Protein AF-A0A959HAS6-F1 (afdb_monomer)

Solvent-accessible surface area (backbone atoms only — not comparable to full-atom values): 13244 Å² total; per-residue (Å²): 106,28,40,50,25,44,18,65,56,15,45,10,48,64,20,71,47,59,83,83,34,44,48,49,49,52,42,42,74,74,69,52,88,75,63,91,78,36,58,40,62,32,38,28,57,88,64,95,70,46,79,44,52,76,58,62,31,31,49,39,44,44,33,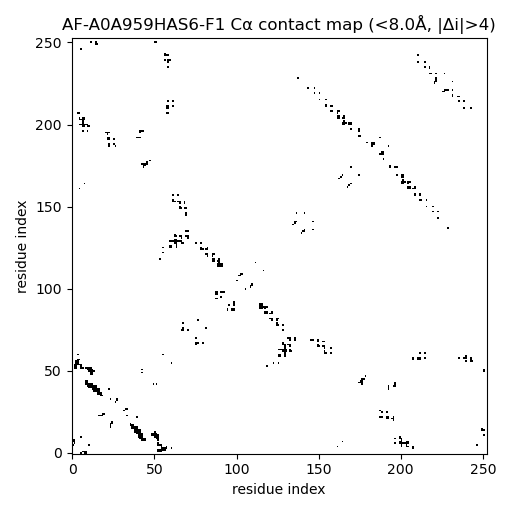22,50,20,11,66,65,57,45,76,69,68,67,38,50,55,41,50,52,48,37,52,50,31,53,53,42,30,46,28,79,84,35,38,76,65,34,46,56,40,45,78,71,38,84,71,48,72,69,58,91,49,47,58,64,47,42,61,58,36,62,48,39,38,47,50,38,14,51,52,29,51,45,40,68,75,77,39,93,62,52,69,66,56,54,49,50,20,46,52,52,25,49,49,52,52,43,51,55,23,50,42,37,50,73,46,34,70,78,75,51,86,63,60,35,92,59,44,64,60,42,40,75,74,70,47,60,57,69,30,45,36,49,41,29,43,49,39,21,26,52,31,16,49,51,30,38,51,41,36,50,52,51,53,49,46,52,49,34,40,76,66,69,74,43,56,69,69,56,44,53,52,51,51,50,51,49,44,50,53,48,45,49,68,56,48,59,63,63,56,134

Secondary structure (DSSP, 8-state):
-TTTSGGGG-S-SSEE--TTSHHHHHHHHTT----TT-EE----SS-S--S------HHHHHHHHHHHHH--SHHHHHHHHHHHHHHHHHTGGGGHHHHHHHHHHSTTGGG-SSGGGGHHHHHHHHHHHHHHHHHHHHHS---HHHHHHHHHHHHHHHHHHHHIIIIIHHHH-----TTHHHHHHTT--HHHHHHHHHHHHHHHHHHHHHHHHHHHHHHHHHHTTSS-HHHHHHHHHHHHHHHHHHHHTTT--

Structure (mmCIF, N/CA/C/O backbone):
data_AF-A0A959HAS6-F1
#
_entry.id   AF-A0A959HAS6-F1
#
loop_
_atom_site.group_PDB
_atom_site.id
_atom_site.type_symbol
_atom_site.label_atom_id
_atom_site.label_alt_id
_atom_site.label_comp_id
_atom_site.label_asym_id
_atom_site.label_entity_id
_atom_site.label_seq_id
_atom_site.pdbx_PDB_ins_code
_atom_site.Cartn_x
_atom_site.Cartn_y
_atom_site.Cartn_z
_atom_site.occupancy
_atom_site.B_iso_or_equiv
_atom_site.auth_seq_id
_atom_site.auth_comp_id
_atom_site.auth_asym_id
_atom_site.auth_atom_id
_atom_site.pdbx_PDB_model_num
ATOM 1 N N . PHE A 1 1 ? 5.442 3.601 0.433 1.00 73.88 1 PHE A N 1
ATOM 2 C CA . PHE A 1 1 ? 4.178 3.603 -0.338 1.00 73.88 1 PHE A CA 1
ATOM 3 C C . PHE A 1 1 ? 3.908 2.288 -1.055 1.00 73.88 1 PHE A C 1
ATOM 5 O O . PHE A 1 1 ? 2.759 1.868 -1.041 1.00 73.88 1 PHE A O 1
ATOM 12 N N . SER A 1 2 ? 4.925 1.588 -1.576 1.00 83.06 2 SER A N 1
ATOM 13 C CA . SER A 1 2 ? 4.753 0.271 -2.220 1.00 83.06 2 SER A CA 1
ATOM 14 C C . SER A 1 2 ? 4.077 -0.790 -1.340 1.00 83.06 2 SER A C 1
ATOM 16 O O . SER A 1 2 ? 3.419 -1.691 -1.841 1.00 83.06 2 SER A O 1
ATOM 18 N N . SER A 1 3 ? 4.161 -0.639 -0.016 1.00 84.69 3 SER A N 1
ATOM 19 C CA . SER A 1 3 ? 3.456 -1.492 0.945 1.00 84.69 3 SER A CA 1
ATOM 20 C C . SER A 1 3 ? 1.932 -1.327 0.966 1.00 84.69 3 SER A C 1
ATOM 22 O O . SER A 1 3 ? 1.244 -2.226 1.441 1.00 84.69 3 SER A O 1
ATOM 24 N N . PHE A 1 4 ? 1.413 -0.213 0.436 1.00 91.38 4 PHE A N 1
ATOM 25 C CA . PHE A 1 4 ? -0.018 0.105 0.336 1.00 91.38 4 PHE A CA 1
ATOM 26 C C . PHE A 1 4 ? -0.523 0.138 -1.117 1.00 91.38 4 PHE A C 1
ATOM 28 O O . PHE A 1 4 ? -1.642 -0.291 -1.399 1.00 91.38 4 PHE A O 1
ATOM 35 N N . ILE A 1 5 ? 0.308 0.605 -2.052 1.00 95.19 5 ILE A N 1
ATOM 36 C CA . ILE A 1 5 ? 0.028 0.601 -3.492 1.00 95.19 5 ILE A CA 1
ATOM 37 C C . ILE A 1 5 ? 1.201 -0.100 -4.193 1.00 95.19 5 ILE A C 1
ATOM 39 O O . ILE A 1 5 ? 2.259 0.518 -4.318 1.00 95.19 5 ILE A O 1
ATOM 43 N N . PRO A 1 6 ? 1.051 -1.360 -4.637 1.00 92.88 6 PRO A N 1
ATOM 44 C CA . PRO A 1 6 ? 2.186 -2.199 -5.024 1.00 92.88 6 PRO A CA 1
ATOM 45 C C . PRO A 1 6 ? 3.003 -1.597 -6.174 1.00 92.88 6 PRO A C 1
ATOM 47 O O . PRO A 1 6 ? 4.218 -1.463 -6.048 1.00 92.88 6 PRO A O 1
ATOM 50 N N . GLY A 1 7 ? 2.340 -1.122 -7.228 1.00 92.75 7 GLY A N 1
ATOM 51 C CA . GLY A 1 7 ? 2.970 -0.545 -8.414 1.00 92.75 7 GLY A CA 1
ATOM 52 C C . GLY A 1 7 ? 3.595 0.845 -8.262 1.00 92.75 7 GLY A C 1
ATOM 53 O O . GLY A 1 7 ? 4.127 1.359 -9.243 1.00 92.75 7 GLY A O 1
ATOM 54 N N . VAL A 1 8 ? 3.570 1.483 -7.079 1.00 91.81 8 VAL A N 1
ATOM 55 C CA . VAL A 1 8 ? 4.128 2.845 -6.927 1.00 91.81 8 VAL A CA 1
ATOM 56 C C . VAL A 1 8 ? 5.613 2.898 -7.244 1.00 91.81 8 VAL A C 1
ATOM 58 O O . VAL A 1 8 ? 6.025 3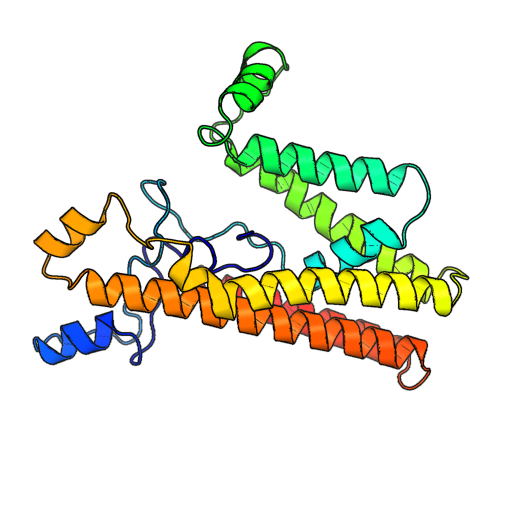.842 -7.890 1.00 91.81 8 VAL A O 1
ATOM 61 N N . ALA A 1 9 ? 6.411 1.909 -6.842 1.00 88.31 9 ALA A N 1
ATOM 62 C CA . ALA A 1 9 ? 7.837 1.849 -7.199 1.00 88.31 9 ALA A CA 1
ATOM 63 C C . ALA A 1 9 ? 8.099 0.982 -8.447 1.00 88.31 9 ALA A C 1
ATOM 65 O O . ALA A 1 9 ? 9.232 0.562 -8.690 1.00 88.31 9 ALA A O 1
ATOM 66 N N . GLY A 1 10 ? 7.040 0.682 -9.205 1.00 89.06 10 GLY A N 1
ATOM 67 C CA . GLY A 1 10 ? 7.045 -0.349 -10.232 1.00 89.06 10 GLY A CA 1
ATOM 68 C C . GLY A 1 10 ? 6.802 -1.751 -9.669 1.00 89.06 10 GLY A C 1
ATOM 69 O O . GLY A 1 10 ? 6.638 -1.936 -8.461 1.00 89.06 10 GLY A O 1
ATOM 70 N N . GLY A 1 11 ? 6.754 -2.728 -10.573 1.00 89.44 11 GLY A N 1
ATOM 71 C CA . GLY A 1 11 ? 6.630 -4.150 -10.252 1.00 89.44 11 GLY A CA 1
ATOM 72 C C . GLY A 1 11 ? 7.993 -4.810 -10.051 1.00 89.44 11 GLY A C 1
ATOM 73 O O . GLY A 1 11 ? 8.923 -4.213 -9.505 1.00 89.44 11 GLY A O 1
ATOM 74 N N . GLY A 1 12 ? 8.119 -6.047 -10.515 1.00 90.81 12 GLY A N 1
ATOM 75 C CA . GLY A 1 12 ? 9.383 -6.765 -10.588 1.00 90.81 12 GLY A CA 1
ATOM 76 C C . GLY A 1 12 ? 10.305 -6.257 -11.701 1.00 90.81 12 GLY A C 1
ATOM 77 O O . GLY A 1 12 ? 9.907 -5.547 -12.629 1.00 90.81 12 GLY A O 1
ATOM 78 N N . SER A 1 13 ? 11.569 -6.679 -11.646 1.00 90.38 13 SER A N 1
ATOM 79 C CA . SER A 1 13 ? 12.493 -6.553 -12.783 1.00 90.38 13 SER A CA 1
ATOM 80 C C . SER A 1 13 ? 12.106 -7.463 -13.958 1.00 90.38 13 SER A C 1
ATOM 82 O O . SER A 1 13 ? 12.581 -7.253 -15.070 1.00 90.38 13 SER A O 1
ATOM 84 N N . GLN A 1 14 ? 11.248 -8.455 -13.712 1.00 89.62 14 GLN A N 1
ATOM 85 C CA . GLN A 1 14 ? 10.545 -9.255 -14.713 1.00 89.62 14 GLN A CA 1
ATOM 86 C C . GLN A 1 14 ? 9.078 -9.353 -14.281 1.00 89.62 14 GLN A C 1
ATOM 88 O O . GLN A 1 14 ? 8.705 -10.244 -13.527 1.00 89.62 14 GLN A O 1
ATOM 93 N N . GLU A 1 15 ? 8.267 -8.386 -14.697 1.00 91.06 15 GLU A N 1
ATOM 94 C CA . GLU A 1 15 ? 6.842 -8.313 -14.370 1.00 91.06 15 GLU A CA 1
ATOM 95 C C . GLU A 1 15 ? 6.019 -8.863 -15.540 1.00 91.06 15 GLU A C 1
ATOM 97 O O . GLU A 1 15 ? 6.206 -8.385 -16.663 1.00 91.06 15 GLU A O 1
ATOM 102 N N . PRO A 1 16 ? 5.101 -9.822 -15.334 1.00 91.00 16 PRO A N 1
ATOM 103 C CA . PRO A 1 16 ? 4.182 -10.254 -16.381 1.00 91.00 16 PRO A CA 1
ATOM 104 C C . PRO A 1 16 ? 3.356 -9.076 -16.909 1.00 91.00 16 PRO A C 1
ATOM 106 O O . PRO A 1 16 ? 2.700 -8.374 -16.138 1.00 91.00 16 PRO A O 1
ATOM 109 N N . VAL A 1 17 ? 3.351 -8.869 -18.227 1.00 91.56 17 VAL A N 1
ATOM 110 C CA . VAL A 1 17 ? 2.561 -7.806 -18.861 1.00 91.56 17 VAL A CA 1
ATOM 111 C C . VAL A 1 17 ? 1.555 -8.373 -19.848 1.00 91.56 17 VAL A C 1
ATOM 113 O O . VAL A 1 17 ? 1.820 -9.320 -20.584 1.00 91.56 17 VAL A O 1
ATOM 116 N N . GLY A 1 18 ? 0.366 -7.773 -19.864 1.00 90.06 18 GLY A N 1
ATOM 117 C CA . GLY A 1 18 ? -0.692 -8.165 -20.785 1.00 90.06 18 GLY A CA 1
ATOM 118 C C . GLY A 1 18 ? -0.452 -7.674 -22.219 1.00 90.06 18 GLY A C 1
ATOM 119 O O . GLY A 1 18 ? 0.374 -6.789 -22.448 1.00 90.06 18 GLY A O 1
ATOM 120 N N . PRO A 1 19 ? -1.252 -8.156 -23.187 1.00 88.25 19 PRO A N 1
ATOM 121 C CA . PRO A 1 19 ? -1.145 -7.771 -24.600 1.00 88.25 19 PRO A CA 1
ATOM 122 C C . PRO A 1 19 ? -1.412 -6.281 -24.861 1.00 88.25 19 PRO A C 1
ATOM 124 O O . PRO A 1 19 ? -1.063 -5.749 -25.910 1.00 88.25 19 PRO A O 1
ATOM 127 N N . ASN A 1 20 ? -2.046 -5.596 -23.907 1.00 90.19 20 ASN A N 1
ATOM 128 C CA . ASN A 1 20 ? -2.363 -4.179 -24.015 1.00 90.19 20 ASN A CA 1
ATOM 129 C C . ASN A 1 20 ? -1.213 -3.248 -23.611 1.00 90.19 20 ASN A C 1
ATOM 131 O O . ASN A 1 20 ? -1.366 -2.041 -23.822 1.00 90.19 20 ASN A O 1
ATOM 135 N N . SER A 1 21 ? -0.111 -3.777 -23.072 1.00 94.75 21 SER A N 1
ATOM 136 C CA . SER A 1 21 ? 1.040 -2.976 -22.652 1.00 94.75 21 SER A CA 1
ATOM 137 C C . SER A 1 21 ? 1.703 -2.274 -23.838 1.00 94.75 21 SER A C 1
ATOM 139 O O . SER A 1 21 ? 1.682 -2.755 -24.979 1.00 94.75 21 SER A O 1
ATOM 141 N N . ALA A 1 22 ? 2.266 -1.101 -23.580 1.00 96.00 22 ALA A N 1
ATOM 142 C CA . ALA A 1 22 ? 2.963 -0.310 -24.577 1.00 96.00 22 ALA A CA 1
ATOM 143 C C . ALA A 1 22 ? 4.184 -1.065 -25.117 1.00 96.00 22 ALA A C 1
ATOM 145 O O . ALA A 1 22 ? 4.393 -1.074 -26.330 1.00 96.00 22 ALA A O 1
ATOM 146 N N . ILE A 1 23 ? 4.934 -1.759 -24.253 1.00 94.81 23 ILE A N 1
ATOM 147 C CA . ILE A 1 23 ? 6.108 -2.542 -24.652 1.00 94.81 23 ILE A CA 1
ATOM 148 C C . ILE A 1 23 ? 5.738 -3.709 -25.575 1.00 94.81 23 ILE A C 1
ATOM 150 O O . ILE A 1 23 ? 6.410 -3.936 -26.579 1.00 94.81 23 ILE A O 1
ATOM 154 N N . VAL A 1 24 ? 4.640 -4.424 -25.297 1.00 94.69 24 VAL A N 1
ATOM 155 C CA . VAL A 1 24 ? 4.185 -5.536 -26.146 1.00 94.69 24 VAL A CA 1
ATOM 156 C C . VAL A 1 24 ? 3.746 -5.008 -27.505 1.00 94.69 24 VAL A C 1
ATOM 158 O O . VAL A 1 24 ? 4.138 -5.561 -28.532 1.00 94.69 24 VAL A O 1
ATOM 161 N N . LYS A 1 25 ? 2.990 -3.905 -27.529 1.00 95.19 25 LYS A N 1
ATOM 162 C CA . LYS A 1 25 ? 2.552 -3.263 -28.775 1.00 95.19 25 LYS A CA 1
ATOM 163 C C . LYS A 1 25 ? 3.725 -2.755 -29.610 1.00 95.19 25 LYS A C 1
ATOM 165 O O . LYS A 1 25 ? 3.698 -2.921 -30.826 1.00 95.19 25 LYS A O 1
ATOM 170 N N . ASP A 1 26 ? 4.736 -2.148 -28.991 1.00 95.81 26 ASP A N 1
ATOM 171 C CA . ASP A 1 26 ? 5.951 -1.697 -29.680 1.00 95.81 26 ASP A CA 1
ATOM 172 C C . ASP A 1 26 ? 6.698 -2.875 -30.324 1.00 95.81 26 ASP A C 1
ATOM 174 O O . ASP A 1 26 ? 6.955 -2.882 -31.529 1.00 95.81 26 ASP A O 1
ATOM 178 N N . LEU A 1 27 ? 6.961 -3.930 -29.552 1.00 94.19 27 LEU A N 1
ATOM 179 C CA . LEU A 1 27 ? 7.659 -5.121 -30.037 1.00 94.19 27 LEU A CA 1
ATOM 180 C C . LEU A 1 27 ? 6.883 -5.847 -31.147 1.00 94.19 27 LEU A C 1
ATOM 182 O O . LEU A 1 27 ? 7.478 -6.279 -32.134 1.00 94.19 27 LEU A O 1
ATOM 186 N N . GLN A 1 28 ? 5.557 -5.940 -31.036 1.00 93.75 28 GLN A N 1
ATOM 187 C CA . GLN A 1 28 ? 4.711 -6.512 -32.086 1.00 93.75 28 GLN A CA 1
ATOM 188 C C . GLN A 1 28 ? 4.742 -5.679 -33.373 1.00 93.75 28 GLN A C 1
ATOM 190 O O . GLN A 1 28 ? 4.821 -6.251 -34.459 1.00 93.75 28 GLN A O 1
ATOM 195 N N . ARG A 1 29 ? 4.748 -4.339 -33.281 1.00 93.62 29 ARG A N 1
ATOM 196 C CA . ARG A 1 29 ? 4.926 -3.457 -34.454 1.00 93.62 29 ARG A CA 1
ATOM 197 C C . ARG A 1 29 ? 6.285 -3.657 -35.121 1.00 93.62 29 ARG A C 1
ATOM 199 O O . ARG A 1 29 ? 6.378 -3.547 -36.338 1.00 93.62 29 ARG A O 1
ATOM 206 N N . LYS A 1 30 ? 7.313 -3.999 -34.342 1.00 93.56 30 LYS A N 1
ATOM 207 C CA . LYS A 1 30 ? 8.649 -4.385 -34.827 1.00 93.56 30 LYS A CA 1
ATOM 208 C C . LYS A 1 30 ? 8.714 -5.826 -35.370 1.00 93.56 30 LYS A C 1
ATOM 210 O O . LYS A 1 30 ? 9.784 -6.275 -35.766 1.00 93.56 30 LYS A O 1
ATOM 215 N N . GLY A 1 31 ? 7.594 -6.555 -35.406 1.00 92.31 31 GLY A N 1
ATOM 216 C CA . GLY A 1 31 ? 7.496 -7.908 -35.963 1.00 92.31 31 GLY A CA 1
ATOM 217 C C . GLY A 1 31 ? 7.814 -9.043 -34.982 1.00 92.31 31 GLY A C 1
ATOM 218 O O . GLY A 1 31 ? 7.891 -10.200 -35.399 1.00 92.31 31 GLY A O 1
ATOM 219 N N . ALA A 1 32 ? 7.988 -8.755 -33.687 1.00 91.31 32 ALA A N 1
ATOM 220 C CA . ALA A 1 32 ? 8.283 -9.778 -32.688 1.00 91.31 32 ALA A CA 1
ATOM 221 C C . ALA A 1 32 ? 7.048 -10.639 -32.367 1.00 91.31 32 ALA A C 1
ATOM 223 O O . ALA A 1 32 ? 5.956 -10.129 -32.105 1.00 91.31 32 ALA A O 1
ATOM 224 N N . ARG A 1 33 ? 7.235 -11.964 -32.317 1.00 89.38 33 ARG A N 1
ATOM 225 C CA . ARG A 1 33 ? 6.246 -12.909 -31.776 1.00 89.38 33 ARG A CA 1
ATOM 226 C C . ARG A 1 33 ? 6.560 -13.158 -30.307 1.00 89.38 33 ARG A C 1
ATOM 228 O O . ARG A 1 33 ? 7.569 -13.782 -29.993 1.00 89.38 33 ARG A O 1
ATOM 235 N N . LEU A 1 34 ? 5.710 -12.648 -29.422 1.00 90.00 34 LEU A N 1
ATOM 236 C CA . LEU A 1 34 ? 5.911 -12.731 -27.977 1.00 90.00 34 LEU A CA 1
ATOM 237 C C . LEU A 1 34 ? 5.091 -13.880 -27.370 1.00 90.00 34 LEU A C 1
ATOM 239 O O . LEU A 1 34 ? 3.968 -14.123 -27.821 1.00 90.00 34 LEU A O 1
ATOM 243 N N . PRO A 1 35 ? 5.623 -14.583 -26.355 1.00 88.56 35 PRO A N 1
ATOM 244 C CA . PRO A 1 35 ? 4.864 -15.589 -25.620 1.00 88.56 35 PRO A CA 1
ATOM 245 C C . PRO A 1 35 ? 3.714 -14.944 -24.827 1.00 88.56 35 PRO A C 1
ATOM 247 O O . PRO A 1 35 ? 3.757 -13.757 -24.502 1.00 88.56 35 PRO A O 1
ATOM 250 N N . ALA A 1 36 ? 2.693 -15.733 -24.476 1.00 82.44 36 ALA A N 1
ATOM 251 C CA . ALA A 1 36 ? 1.517 -15.248 -23.737 1.00 82.44 36 ALA A CA 1
ATOM 252 C C . ALA A 1 36 ? 1.859 -14.681 -22.343 1.00 82.44 36 ALA A C 1
ATOM 254 O O . ALA A 1 36 ? 1.165 -13.811 -21.830 1.00 82.44 36 ALA A O 1
ATOM 255 N N . ASN A 1 37 ? 2.941 -15.172 -21.750 1.00 84.81 37 ASN A N 1
ATOM 256 C CA . ASN A 1 37 ? 3.489 -14.820 -20.444 1.00 84.81 37 ASN A CA 1
ATOM 257 C C . ASN A 1 37 ? 4.746 -13.940 -20.568 1.00 84.81 37 ASN A C 1
ATOM 259 O O . ASN A 1 37 ? 5.696 -14.088 -19.803 1.00 84.81 37 ASN A O 1
ATOM 263 N N . PHE A 1 38 ? 4.774 -13.044 -21.558 1.00 91.31 38 PHE A N 1
ATOM 264 C CA . PHE A 1 38 ? 5.862 -12.085 -21.717 1.00 91.31 38 PHE A CA 1
ATOM 265 C C . PHE A 1 38 ? 6.015 -11.192 -20.473 1.00 91.31 38 PHE A C 1
ATOM 267 O O . PHE A 1 38 ? 5.034 -10.701 -19.909 1.00 91.31 38 PHE A O 1
ATOM 274 N N . THR A 1 39 ? 7.262 -10.966 -20.064 1.00 92.50 39 THR A N 1
ATOM 275 C CA . THR A 1 39 ? 7.611 -10.158 -18.890 1.00 92.50 39 THR A CA 1
ATOM 276 C C . THR A 1 39 ? 8.377 -8.901 -19.287 1.00 92.50 39 THR A C 1
ATOM 278 O O . THR A 1 39 ? 9.234 -8.958 -20.168 1.00 92.50 39 THR A O 1
ATOM 281 N N . ALA A 1 40 ? 8.143 -7.795 -18.585 1.00 92.81 40 ALA A N 1
ATOM 282 C CA . ALA A 1 40 ? 8.788 -6.507 -18.818 1.00 92.81 40 ALA A CA 1
ATOM 283 C C . ALA A 1 40 ? 9.474 -5.953 -17.551 1.00 92.81 40 ALA A C 1
ATOM 285 O O . ALA A 1 40 ? 9.060 -6.265 -16.431 1.00 92.81 40 ALA A O 1
ATOM 286 N N . PRO A 1 41 ? 10.502 -5.095 -17.694 1.00 93.62 41 PRO A N 1
ATOM 287 C CA . PRO A 1 41 ? 11.225 -4.510 -16.567 1.00 93.62 41 PRO A CA 1
ATOM 288 C C . PRO A 1 41 ? 10.490 -3.292 -15.985 1.00 93.62 41 PRO A C 1
ATOM 290 O O . PRO A 1 41 ? 10.895 -2.137 -16.168 1.00 93.62 41 PRO A O 1
ATOM 293 N N . LEU A 1 42 ? 9.384 -3.547 -15.282 1.00 94.88 42 LEU A N 1
ATOM 294 C CA . LEU A 1 42 ? 8.531 -2.487 -14.736 1.00 94.88 42 LEU A CA 1
ATOM 295 C C . LEU A 1 42 ? 9.053 -1.886 -13.427 1.00 94.88 42 LEU A C 1
ATOM 297 O O . LEU A 1 42 ? 8.577 -0.830 -13.016 1.00 94.88 42 LEU A O 1
ATOM 301 N N . TYR A 1 43 ? 10.045 -2.495 -12.781 1.00 93.88 43 TYR A N 1
ATOM 302 C CA . TYR A 1 43 ? 10.761 -1.842 -11.690 1.00 93.88 43 TYR A CA 1
ATOM 303 C C . TYR A 1 43 ? 11.598 -0.660 -12.196 1.00 93.88 43 TYR A C 1
ATOM 305 O O . TYR A 1 43 ? 12.391 -0.811 -13.126 1.00 93.88 43 TYR A O 1
ATOM 313 N N . TRP A 1 44 ? 11.455 0.498 -11.550 1.00 92.69 44 TRP A N 1
ATOM 314 C CA . TRP A 1 44 ? 12.187 1.719 -11.909 1.00 92.69 44 TRP A CA 1
ATOM 315 C C . TRP A 1 44 ? 13.027 2.305 -10.771 1.00 92.69 44 TRP A C 1
ATOM 317 O O . TRP A 1 44 ?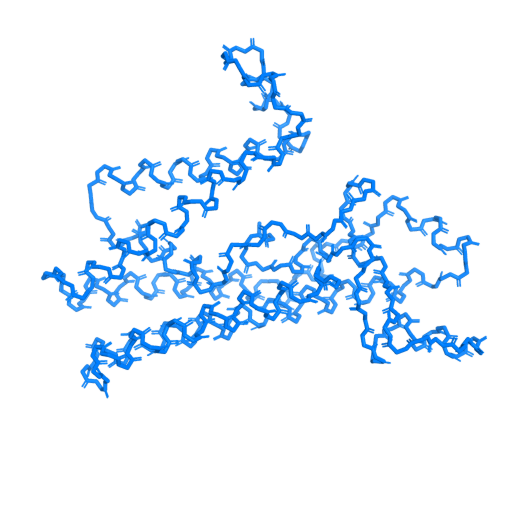 13.672 3.330 -10.940 1.00 92.69 44 TRP A O 1
ATOM 327 N N . GLY A 1 45 ? 13.078 1.648 -9.612 1.00 89.00 45 GLY A N 1
ATOM 328 C CA . GLY A 1 45 ? 13.971 2.076 -8.538 1.00 89.00 45 GLY A CA 1
ATOM 329 C C . GLY A 1 45 ? 15.442 1.710 -8.780 1.00 89.00 45 GLY A C 1
ATOM 330 O O . GLY A 1 45 ? 15.838 1.193 -9.825 1.00 89.00 45 GLY A O 1
ATOM 331 N N . SER A 1 46 ? 16.270 1.964 -7.767 1.00 84.88 46 SER A N 1
ATOM 332 C CA . SER A 1 46 ? 17.730 1.819 -7.836 1.00 84.88 46 SER A CA 1
ATOM 333 C C . SER A 1 46 ? 18.259 0.410 -7.542 1.00 84.88 46 SER A C 1
ATOM 335 O O . SER A 1 46 ? 19.466 0.182 -7.642 1.00 84.88 46 SER A O 1
ATOM 337 N N . LEU A 1 47 ? 17.401 -0.545 -7.162 1.00 84.31 47 LEU A N 1
ATOM 338 C CA . LEU A 1 47 ? 17.837 -1.924 -6.933 1.00 84.31 47 LEU A CA 1
ATOM 339 C C . LEU A 1 47 ? 18.303 -2.578 -8.250 1.00 84.31 47 LEU A C 1
ATOM 341 O O . LEU A 1 47 ? 17.611 -2.457 -9.260 1.00 84.31 47 LEU A O 1
ATOM 345 N N . PRO A 1 48 ? 19.422 -3.332 -8.250 1.00 83.81 48 PRO A N 1
ATOM 346 C CA . PRO A 1 48 ? 19.878 -4.062 -9.437 1.00 83.81 48 PRO A CA 1
ATOM 347 C C . PRO A 1 48 ? 18.851 -5.075 -9.956 1.00 83.81 48 PRO A C 1
ATOM 349 O O . PRO A 1 48 ? 18.746 -5.301 -11.158 1.00 83.81 48 PRO A O 1
ATOM 352 N N . PHE A 1 49 ? 18.112 -5.694 -9.035 1.00 84.75 49 PHE A N 1
ATOM 353 C CA . PHE A 1 49 ? 17.032 -6.627 -9.314 1.00 84.75 49 PHE A CA 1
ATOM 354 C C . PHE A 1 49 ? 16.029 -6.615 -8.157 1.00 84.75 49 PHE A C 1
ATOM 356 O O . PHE A 1 49 ? 16.419 -6.454 -6.996 1.00 84.75 49 PHE A O 1
ATOM 363 N N . THR A 1 50 ? 14.751 -6.822 -8.464 1.00 88.69 50 THR A N 1
ATOM 364 C CA . THR A 1 50 ? 13.712 -7.095 -7.471 1.00 88.69 50 THR A CA 1
ATOM 365 C C . THR A 1 50 ? 12.678 -8.078 -8.009 1.00 88.69 50 THR A C 1
ATOM 367 O O . THR A 1 50 ? 12.289 -8.015 -9.177 1.00 88.69 50 THR A O 1
ATOM 370 N N . SER A 1 51 ? 12.196 -8.952 -7.127 1.00 85.25 51 SER A N 1
ATOM 371 C CA . SER A 1 51 ? 11.069 -9.850 -7.398 1.00 85.25 51 SER A CA 1
ATOM 372 C C . SER A 1 51 ? 9.713 -9.196 -7.127 1.00 85.25 51 SER A C 1
ATOM 374 O O . SER A 1 51 ? 8.716 -9.897 -7.146 1.00 85.25 51 SER A O 1
ATOM 376 N N . GLY A 1 52 ? 9.669 -7.895 -6.824 1.00 85.75 52 GLY A N 1
ATOM 377 C CA . GLY A 1 52 ? 8.436 -7.155 -6.558 1.00 85.75 52 GLY A CA 1
ATOM 378 C C . GLY A 1 52 ? 8.480 -6.318 -5.273 1.00 85.75 52 GLY A C 1
ATOM 379 O O . GLY A 1 52 ? 9.491 -6.285 -4.565 1.00 85.75 52 GLY A O 1
ATOM 380 N N . PRO A 1 53 ? 7.398 -5.589 -4.967 1.00 87.69 53 PRO A N 1
ATOM 381 C CA . PRO A 1 53 ? 7.290 -4.762 -3.775 1.00 87.69 53 PRO A CA 1
ATOM 382 C C . PRO A 1 53 ? 6.979 -5.595 -2.521 1.00 87.69 53 PRO A C 1
ATOM 384 O O . PRO A 1 53 ? 6.250 -6.583 -2.571 1.00 87.69 53 PRO A O 1
ATOM 387 N N . ASN A 1 54 ? 7.436 -5.120 -1.357 1.00 87.12 54 ASN A N 1
ATOM 388 C CA . ASN A 1 54 ? 6.980 -5.618 -0.052 1.00 87.12 54 ASN A CA 1
ATOM 389 C C . ASN A 1 54 ? 5.569 -5.086 0.246 1.00 87.12 54 ASN A C 1
ATOM 391 O O . ASN A 1 54 ? 5.411 -4.067 0.927 1.00 87.12 54 ASN A O 1
ATOM 395 N N . TYR A 1 55 ? 4.561 -5.742 -0.329 1.00 92.19 55 TYR A N 1
ATOM 396 C CA . TYR A 1 55 ? 3.148 -5.387 -0.219 1.00 92.19 55 TYR A CA 1
ATOM 397 C C . TYR A 1 55 ? 2.489 -6.017 1.015 1.00 92.19 55 TYR A C 1
ATOM 399 O O . TYR A 1 55 ? 2.576 -7.225 1.206 1.00 92.19 55 TYR A O 1
ATOM 407 N N . PHE A 1 56 ? 1.804 -5.219 1.844 1.00 90.31 56 PHE A N 1
ATOM 408 C CA . PHE A 1 56 ? 1.136 -5.712 3.064 1.00 90.31 56 PHE A CA 1
ATOM 409 C C . PHE A 1 56 ? -0.383 -5.867 2.918 1.00 90.31 56 PHE A C 1
ATOM 411 O O . PHE A 1 56 ? -1.038 -6.366 3.830 1.00 90.31 56 PHE A O 1
ATOM 418 N N . GLY A 1 57 ? -0.947 -5.484 1.769 1.00 94.12 57 GLY A N 1
ATOM 419 C CA . GLY A 1 57 ? -2.390 -5.486 1.515 1.00 94.12 57 GLY A CA 1
ATOM 420 C C . GLY A 1 57 ? -3.021 -4.115 1.731 1.00 94.12 57 GLY A C 1
ATOM 421 O O . GLY A 1 57 ? -2.901 -3.520 2.801 1.00 94.12 57 GLY A O 1
ATOM 422 N N . ALA A 1 58 ? -3.737 -3.625 0.723 1.00 96.94 58 ALA A N 1
ATOM 423 C CA . ALA A 1 58 ? -4.525 -2.402 0.763 1.00 96.94 58 ALA A CA 1
ATOM 424 C C . ALA A 1 58 ? -5.591 -2.462 1.859 1.00 96.94 58 ALA A C 1
ATOM 426 O O . ALA A 1 58 ? -5.740 -1.508 2.620 1.00 96.94 58 ALA A O 1
ATOM 427 N N . VAL A 1 59 ? -6.296 -3.592 1.970 1.00 97.81 59 VAL A N 1
ATOM 428 C CA . VAL A 1 59 ? -7.365 -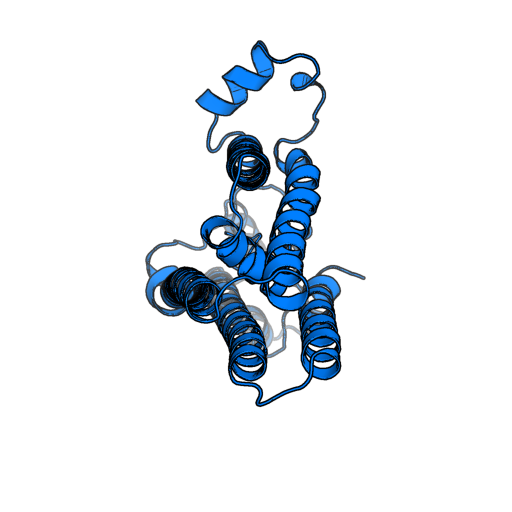3.777 2.965 1.00 97.81 59 VAL A CA 1
ATOM 429 C C . VAL A 1 59 ? -6.794 -3.736 4.381 1.00 97.81 59 VAL A C 1
ATOM 431 O O . VAL A 1 59 ? -7.282 -3.010 5.245 1.00 97.81 59 VAL A O 1
ATOM 434 N N . VAL A 1 60 ? -5.711 -4.476 4.612 1.00 97.19 60 VAL A N 1
ATOM 435 C CA . VAL A 1 60 ? -5.043 -4.551 5.918 1.00 97.19 60 VAL A CA 1
ATOM 436 C C . VAL A 1 60 ? -4.477 -3.187 6.312 1.00 97.19 60 VAL A C 1
ATOM 438 O O . VAL A 1 60 ? -4.699 -2.716 7.427 1.00 97.19 60 VAL A O 1
ATOM 441 N N . PHE A 1 61 ? -3.788 -2.521 5.384 1.00 96.62 61 PHE A N 1
ATOM 442 C CA . PHE A 1 61 ? -3.204 -1.207 5.625 1.00 96.62 61 PHE A CA 1
ATOM 443 C C . PHE A 1 61 ? -4.276 -0.133 5.868 1.00 96.62 61 PHE A C 1
ATOM 445 O O . PHE A 1 61 ? -4.087 0.753 6.697 1.00 96.62 61 PHE A O 1
ATOM 452 N N . PHE A 1 62 ? -5.433 -0.227 5.207 1.00 98.00 62 PHE A N 1
ATOM 453 C CA . PHE A 1 62 ? -6.575 0.649 5.467 1.00 98.00 62 PHE A CA 1
ATOM 454 C C . PHE A 1 62 ? -7.063 0.541 6.921 1.00 98.00 62 PHE A C 1
ATOM 456 O O . PHE A 1 62 ? -7.231 1.560 7.597 1.00 98.00 62 PHE A O 1
ATOM 463 N N . PHE A 1 63 ? -7.211 -0.679 7.449 1.00 97.94 63 PHE A N 1
ATOM 464 C CA . PHE A 1 63 ? -7.570 -0.871 8.858 1.00 97.94 63 PHE A CA 1
ATOM 465 C C . PHE A 1 63 ? -6.445 -0.493 9.822 1.00 97.94 63 PHE A C 1
ATOM 467 O O . PHE A 1 63 ? -6.731 -0.006 10.913 1.00 97.94 63 PHE A O 1
ATOM 474 N N . PHE A 1 64 ? -5.178 -0.640 9.429 1.00 97.75 64 PHE A N 1
ATOM 475 C CA . PHE A 1 64 ? -4.050 -0.084 10.179 1.00 97.75 64 PHE A CA 1
ATOM 476 C C . PHE A 1 64 ? -4.172 1.440 10.324 1.00 97.75 64 PHE A C 1
ATOM 478 O O . PHE A 1 64 ? -4.075 1.950 11.442 1.00 97.75 64 PHE A O 1
ATOM 485 N N . LEU A 1 65 ? -4.461 2.163 9.231 1.00 97.44 65 LEU A N 1
ATOM 486 C CA . LEU A 1 65 ? -4.688 3.612 9.272 1.00 97.44 65 LEU A CA 1
ATOM 487 C C . LEU A 1 65 ? -5.839 3.961 10.215 1.00 97.44 65 LEU A C 1
ATOM 489 O O . LEU A 1 65 ? -5.686 4.837 11.060 1.00 97.44 65 LEU A O 1
ATOM 493 N N . MET A 1 66 ? -6.963 3.246 10.128 1.00 97.69 66 MET A N 1
ATOM 494 C CA . MET A 1 66 ? -8.084 3.425 11.057 1.00 97.69 66 MET A CA 1
ATOM 495 C C . MET A 1 66 ? -7.674 3.164 12.510 1.00 97.69 66 MET A C 1
ATOM 497 O O . MET A 1 66 ? -8.034 3.934 13.403 1.00 97.69 66 MET A O 1
ATOM 501 N N . GLY A 1 67 ? -6.881 2.121 12.754 1.00 97.38 67 GLY A N 1
ATOM 502 C CA . GLY A 1 67 ? -6.392 1.750 14.075 1.00 97.38 67 GLY A CA 1
ATOM 503 C C . GLY A 1 67 ? -5.526 2.817 14.741 1.00 97.38 67 GLY A C 1
ATOM 504 O O . GLY A 1 67 ? -5.632 2.992 15.954 1.00 97.38 67 GLY A O 1
ATOM 505 N N . LEU A 1 68 ? -4.757 3.602 13.976 1.00 97.62 68 LEU A N 1
ATOM 506 C CA . LEU A 1 68 ? -3.983 4.733 14.513 1.00 97.62 68 LEU A CA 1
ATOM 507 C C . LEU A 1 68 ? -4.873 5.794 15.187 1.00 97.62 68 LEU A C 1
ATOM 509 O O . LEU A 1 68 ? -4.459 6.423 16.168 1.00 97.62 68 LEU A O 1
ATOM 513 N N . PHE A 1 69 ? -6.102 5.972 14.693 1.00 96.81 69 PHE A N 1
ATOM 514 C CA . PHE A 1 69 ? -7.056 6.955 15.215 1.00 96.81 69 PHE A CA 1
ATOM 515 C C . PHE A 1 69 ? -8.071 6.357 16.191 1.00 96.81 69 PHE A C 1
ATOM 517 O O . PHE A 1 69 ? -8.526 7.067 17.084 1.00 96.81 69 PHE A O 1
ATOM 524 N N . LEU A 1 70 ? -8.435 5.082 16.027 1.00 96.56 70 LEU A N 1
ATOM 525 C CA . LEU A 1 70 ? -9.451 4.418 16.848 1.00 96.56 70 LEU A CA 1
ATOM 526 C C . LEU A 1 70 ? -8.881 3.829 18.143 1.00 96.56 70 LEU A C 1
ATOM 528 O O . LEU A 1 70 ? -9.492 3.931 19.208 1.00 96.56 70 LEU A O 1
ATOM 532 N N . VAL A 1 71 ? -7.722 3.168 18.066 1.00 95.69 71 VAL A N 1
ATOM 533 C CA . VAL A 1 71 ? -7.139 2.494 19.228 1.00 95.69 71 VAL A CA 1
ATOM 534 C C . VAL A 1 71 ? -6.659 3.553 20.221 1.00 95.69 71 VAL A C 1
ATOM 536 O O . VAL A 1 71 ? -6.072 4.567 19.849 1.00 95.69 71 VAL A O 1
ATOM 539 N N . LYS A 1 72 ? -6.938 3.340 21.510 1.00 91.25 72 LYS A N 1
ATOM 540 C CA . LYS A 1 72 ? -6.520 4.207 22.621 1.00 91.25 72 LYS A CA 1
ATOM 541 C C . LYS A 1 72 ? -5.425 3.503 23.432 1.00 91.25 72 LYS A C 1
ATOM 543 O O . LYS A 1 72 ? -5.346 2.277 23.434 1.00 91.25 72 LYS A O 1
ATOM 548 N N . GLY A 1 73 ? -4.594 4.281 24.124 1.00 91.31 73 GLY A N 1
ATOM 549 C CA . GLY A 1 73 ? -3.536 3.758 24.994 1.00 91.31 73 GLY A CA 1
ATOM 550 C C . GLY A 1 73 ? -2.175 3.542 24.310 1.00 91.31 73 GLY A C 1
ATOM 551 O O . GLY A 1 73 ? -2.001 3.888 23.139 1.00 91.31 73 GLY A O 1
ATOM 552 N N . PRO A 1 74 ? -1.190 2.991 25.043 1.00 93.75 74 PRO A N 1
ATOM 553 C CA . PRO A 1 74 ? 0.207 2.922 24.605 1.00 93.75 74 PRO A CA 1
ATOM 554 C C . PRO A 1 74 ? 0.432 1.965 23.428 1.00 93.75 74 PRO A C 1
ATOM 556 O O . PRO A 1 74 ? 1.322 2.199 22.616 1.00 93.75 74 PRO A O 1
ATOM 559 N N . VAL A 1 75 ? -0.394 0.922 23.288 1.00 93.38 75 VAL A N 1
ATOM 560 C CA . VAL A 1 75 ? -0.251 -0.099 22.234 1.00 93.38 75 VAL A CA 1
ATOM 561 C C . VAL A 1 75 ? -0.261 0.522 20.833 1.00 93.38 75 VAL A C 1
ATOM 563 O O . VAL A 1 75 ? 0.565 0.160 19.998 1.00 93.38 75 VAL A O 1
ATOM 566 N N . LYS A 1 76 ? -1.126 1.517 20.583 1.00 94.25 76 LYS A N 1
ATOM 567 C CA . LYS A 1 76 ? -1.186 2.200 19.279 1.00 94.25 76 LYS A CA 1
ATOM 568 C C . LYS A 1 76 ? 0.120 2.915 18.937 1.00 94.25 76 LYS A C 1
ATOM 570 O O . LYS A 1 76 ? 0.515 2.948 17.778 1.00 94.25 76 LYS A O 1
ATOM 575 N N . TRP A 1 77 ? 0.772 3.497 19.944 1.00 95.56 77 TRP A N 1
ATOM 576 C CA . TRP A 1 77 ? 1.989 4.278 19.773 1.00 95.56 77 TRP A CA 1
ATOM 577 C C . TRP A 1 77 ? 3.176 3.357 19.560 1.00 95.56 77 TRP A C 1
ATOM 579 O O . TRP A 1 77 ? 3.954 3.602 18.649 1.00 95.56 77 TRP A O 1
ATOM 589 N N . TRP A 1 78 ? 3.261 2.253 20.304 1.00 96.06 78 TRP A N 1
ATOM 590 C CA . TRP A 1 78 ? 4.270 1.223 20.062 1.00 96.06 78 TRP A CA 1
ATOM 591 C C . TRP A 1 78 ? 4.173 0.648 18.650 1.00 96.06 78 TRP A C 1
ATOM 593 O O . TRP A 1 78 ? 5.181 0.579 17.950 1.00 96.06 78 TRP A O 1
ATOM 603 N N . ILE A 1 79 ? 2.966 0.302 18.193 1.00 96.44 79 ILE A N 1
ATOM 604 C CA . ILE A 1 79 ? 2.786 -0.255 16.848 1.00 96.44 79 ILE A CA 1
ATOM 605 C C . ILE A 1 79 ? 2.992 0.812 15.763 1.00 96.44 79 ILE A C 1
ATOM 607 O O . ILE A 1 79 ? 3.679 0.556 14.774 1.00 96.44 79 ILE A O 1
ATOM 611 N N . GLY A 1 80 ? 2.435 2.012 15.938 1.00 96.06 80 GLY A N 1
ATOM 612 C CA . GLY A 1 80 ? 2.546 3.108 14.974 1.00 96.06 80 GLY A CA 1
ATOM 613 C C . GLY A 1 80 ? 3.978 3.623 14.826 1.00 96.06 80 GLY A C 1
ATOM 614 O O . GLY A 1 80 ? 4.492 3.692 13.710 1.00 96.06 80 GLY A O 1
ATOM 615 N N . LEU A 1 81 ? 4.655 3.919 15.940 1.00 96.06 81 LEU A N 1
ATOM 616 C CA . LEU A 1 81 ? 6.054 4.355 15.933 1.00 96.06 81 LEU A CA 1
ATOM 617 C C . LEU A 1 81 ? 6.993 3.221 15.523 1.00 96.06 81 LEU A C 1
ATOM 619 O O . LEU A 1 81 ? 7.934 3.472 14.781 1.00 96.06 81 LEU A O 1
ATOM 623 N N . GLY A 1 82 ? 6.721 1.974 15.921 1.00 95.25 82 GLY A N 1
ATOM 624 C CA . GLY A 1 82 ? 7.476 0.809 15.453 1.00 95.25 82 GLY A CA 1
ATOM 625 C C . GLY A 1 82 ? 7.355 0.607 13.939 1.00 95.25 82 GLY A C 1
ATOM 626 O O . GLY A 1 82 ? 8.346 0.347 13.258 1.00 95.25 82 GLY A O 1
ATOM 627 N N . THR A 1 83 ? 6.160 0.807 13.380 1.00 95.06 83 THR A N 1
ATOM 628 C CA . THR A 1 83 ? 5.929 0.785 11.928 1.00 95.06 83 THR A CA 1
ATOM 629 C C . THR A 1 83 ? 6.701 1.905 11.236 1.00 95.06 83 THR A C 1
ATOM 631 O O . THR A 1 83 ? 7.401 1.654 10.260 1.00 95.06 83 THR A O 1
ATOM 634 N N . LEU A 1 84 ? 6.640 3.131 11.761 1.00 94.38 84 LEU A N 1
ATOM 635 C CA . LEU A 1 84 ? 7.391 4.262 11.214 1.00 94.38 84 LEU A CA 1
ATOM 636 C C . LEU A 1 84 ? 8.907 4.018 11.265 1.00 94.38 84 LEU A C 1
ATOM 638 O O . LEU A 1 84 ? 9.590 4.199 10.260 1.00 94.38 84 LEU A O 1
ATOM 642 N N . LEU A 1 85 ? 9.417 3.549 12.404 1.00 93.31 85 LEU A N 1
ATOM 643 C CA . LEU A 1 85 ? 10.828 3.237 12.609 1.00 93.31 85 LEU A CA 1
ATOM 644 C C . LEU A 1 85 ? 11.315 2.177 11.616 1.00 93.31 85 LEU A C 1
ATOM 646 O O . LEU A 1 85 ? 12.309 2.381 10.927 1.00 93.31 85 LEU A O 1
ATOM 650 N N . THR A 1 86 ? 10.595 1.060 11.503 1.00 92.12 86 THR A N 1
ATOM 651 C CA . THR A 1 86 ? 10.953 -0.029 10.579 1.00 92.12 86 THR A CA 1
ATOM 652 C C . THR A 1 86 ? 10.901 0.422 9.116 1.00 92.12 86 THR A C 1
ATOM 654 O O . THR A 1 86 ? 11.787 0.068 8.341 1.00 92.12 86 THR A O 1
ATOM 657 N N . LEU A 1 87 ? 9.949 1.283 8.740 1.00 91.12 87 LEU A N 1
ATOM 658 C CA . LEU A 1 87 ? 9.921 1.907 7.413 1.00 91.12 87 LEU A CA 1
ATOM 659 C C . LEU A 1 87 ? 11.136 2.817 7.174 1.00 91.12 87 LEU A C 1
ATOM 661 O O . LEU A 1 87 ? 11.762 2.709 6.122 1.00 91.12 87 LEU A O 1
ATOM 665 N N . MET A 1 88 ? 11.508 3.674 8.129 1.00 91.06 88 MET A N 1
ATOM 666 C CA . MET A 1 88 ? 12.684 4.551 8.014 1.00 91.06 88 MET A CA 1
ATOM 667 C C . MET A 1 88 ? 13.991 3.755 7.901 1.00 91.06 88 MET A C 1
ATOM 669 O O . MET A 1 88 ? 14.849 4.073 7.078 1.00 91.06 88 MET A O 1
ATOM 673 N N . LEU A 1 89 ? 14.129 2.680 8.678 1.00 90.25 89 LEU A N 1
ATOM 674 C CA . LEU A 1 89 ? 15.275 1.773 8.601 1.00 90.25 89 LEU A CA 1
ATOM 675 C C . LEU A 1 89 ? 15.311 1.022 7.260 1.00 90.25 89 LEU A C 1
ATOM 677 O O . LEU A 1 89 ? 16.367 0.886 6.652 1.00 90.25 89 LEU A O 1
ATOM 681 N N . SER A 1 90 ? 14.158 0.633 6.705 1.00 88.50 90 SER A N 1
ATOM 682 C CA . SER A 1 90 ? 14.117 -0.047 5.401 1.00 88.50 90 SER A CA 1
ATOM 683 C C . SER A 1 90 ? 14.677 0.791 4.244 1.00 88.50 90 SER A C 1
ATOM 685 O O . SER A 1 90 ? 15.188 0.240 3.272 1.00 88.50 90 SER A O 1
ATOM 687 N N . MET A 1 91 ? 14.653 2.125 4.360 1.00 87.19 91 MET A N 1
ATOM 688 C CA . MET A 1 91 ? 15.111 3.039 3.310 1.00 87.19 91 MET A CA 1
ATOM 689 C C . MET A 1 91 ? 16.622 2.969 3.044 1.00 87.19 91 MET A C 1
ATOM 691 O O . MET A 1 91 ? 17.062 3.413 1.979 1.00 87.19 91 MET A O 1
ATOM 695 N N . GLY A 1 92 ? 17.419 2.402 3.958 1.00 86.31 92 GLY A N 1
ATOM 696 C CA . GLY A 1 92 ? 18.853 2.181 3.767 1.00 86.31 92 GLY A CA 1
ATOM 697 C C . GLY A 1 92 ? 19.591 3.447 3.322 1.00 86.31 92 GLY A C 1
ATOM 698 O O . GLY A 1 92 ? 19.561 4.467 4.005 1.00 86.31 92 GLY A O 1
ATOM 699 N N . LYS A 1 93 ? 20.219 3.396 2.140 1.00 82.56 93 LYS A N 1
ATOM 700 C CA . LYS A 1 93 ? 20.965 4.528 1.556 1.00 82.56 93 LYS A CA 1
ATOM 701 C C . LYS A 1 93 ? 20.106 5.771 1.296 1.00 82.56 93 LYS A C 1
ATOM 703 O O . LYS A 1 93 ? 20.629 6.874 1.335 1.00 82.56 93 LYS A O 1
ATOM 708 N N . ASN A 1 94 ? 18.797 5.620 1.077 1.00 84.56 94 ASN A N 1
ATOM 709 C CA . ASN A 1 94 ? 17.907 6.772 0.888 1.00 84.56 94 ASN A CA 1
ATOM 710 C C . ASN A 1 94 ? 17.720 7.582 2.186 1.00 84.56 94 ASN A C 1
ATOM 712 O O . ASN A 1 94 ? 17.319 8.739 2.134 1.00 84.56 94 ASN A O 1
ATOM 716 N N . LEU A 1 95 ? 18.020 6.985 3.346 1.00 89.44 95 LEU A N 1
ATOM 717 C CA . LEU A 1 95 ? 18.036 7.650 4.648 1.00 89.44 95 LEU A CA 1
ATOM 718 C C . LEU A 1 95 ? 19.303 7.239 5.414 1.00 89.44 95 LEU A C 1
ATOM 720 O O . LEU A 1 95 ? 19.250 6.654 6.500 1.00 89.44 95 LEU A O 1
ATOM 724 N N . GLU A 1 96 ? 20.454 7.492 4.786 1.00 88.56 96 GLU A N 1
ATOM 725 C CA . GLU A 1 96 ? 21.746 6.950 5.209 1.00 88.56 96 GLU A CA 1
ATOM 726 C C . GLU A 1 96 ? 22.166 7.415 6.605 1.00 88.56 96 GLU A C 1
ATOM 728 O O . GLU A 1 96 ? 22.589 6.589 7.408 1.00 88.56 96 GLU A O 1
ATOM 733 N N . TRP A 1 97 ? 22.005 8.701 6.927 1.00 91.12 97 TRP A N 1
ATOM 734 C CA . TRP A 1 97 ? 22.379 9.246 8.239 1.00 91.12 97 TRP A CA 1
ATOM 735 C C . TRP A 1 97 ? 21.657 8.525 9.390 1.00 91.12 97 TRP A C 1
ATOM 737 O O . TRP A 1 97 ? 22.266 8.194 10.404 1.00 91.12 97 TRP A O 1
ATOM 747 N N . PHE A 1 98 ? 20.369 8.223 9.205 1.00 90.56 98 PHE A N 1
ATOM 748 C CA . PHE A 1 98 ? 19.550 7.527 10.193 1.00 90.56 98 PHE A CA 1
ATOM 749 C C . PHE A 1 98 ? 19.932 6.051 10.271 1.00 90.56 98 PHE A C 1
ATOM 751 O O . PHE A 1 98 ? 20.056 5.491 11.352 1.00 90.56 98 PHE A O 1
ATOM 758 N N . ASN A 1 99 ? 20.167 5.418 9.121 1.00 89.69 99 ASN A N 1
ATOM 759 C CA . ASN A 1 99 ? 20.569 4.017 9.069 1.00 89.69 99 ASN A CA 1
ATOM 760 C C . ASN A 1 99 ? 21.956 3.778 9.677 1.00 89.69 99 ASN A C 1
ATOM 762 O O . ASN A 1 99 ? 22.137 2.781 10.372 1.00 89.69 99 ASN A O 1
ATOM 766 N N . ARG A 1 100 ? 22.911 4.691 9.464 1.00 89.38 100 ARG A N 1
ATOM 767 C CA . ARG A 1 100 ? 24.251 4.633 10.067 1.00 89.38 100 ARG A CA 1
ATOM 768 C C . ARG A 1 100 ? 24.195 4.723 11.588 1.00 89.38 100 ARG A C 1
ATOM 770 O O . ARG A 1 100 ? 24.838 3.921 12.248 1.00 89.38 100 ARG A O 1
ATOM 777 N N . LEU A 1 101 ? 23.335 5.584 12.143 1.00 91.44 101 LEU A N 1
ATOM 7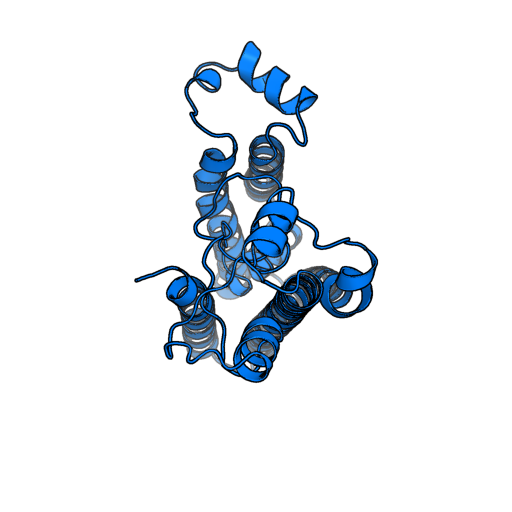78 C CA . LEU A 1 101 ? 23.110 5.654 13.593 1.00 91.44 101 LEU A CA 1
ATOM 779 C C . LEU A 1 101 ? 22.744 4.281 14.189 1.00 91.44 101 LEU A C 1
ATOM 781 O O . LEU A 1 101 ? 23.256 3.902 15.236 1.00 91.44 101 LEU A O 1
ATOM 785 N N . PHE A 1 102 ? 21.889 3.502 13.526 1.00 89.62 102 PHE A N 1
ATOM 786 C CA . PHE A 1 102 ? 21.549 2.158 14.005 1.00 89.62 102 PHE A CA 1
ATOM 787 C C . PHE A 1 102 ? 22.636 1.129 13.686 1.00 89.62 102 PHE A C 1
ATOM 789 O O . PHE A 1 102 ? 22.905 0.250 14.499 1.00 89.62 102 PHE A O 1
ATOM 796 N N . PHE A 1 103 ? 23.287 1.239 12.531 1.00 87.00 103 PHE A N 1
ATOM 797 C CA . PHE A 1 103 ? 24.353 0.325 12.131 1.00 87.00 103 PHE A CA 1
ATOM 798 C C . PHE A 1 103 ? 25.575 0.388 13.045 1.00 87.00 103 PHE A C 1
ATOM 800 O O . PHE A 1 103 ? 26.119 -0.661 13.394 1.00 87.00 103 PHE A O 1
ATOM 807 N N . ASP A 1 104 ? 25.963 1.592 13.455 1.00 89.19 104 ASP A N 1
ATOM 808 C CA . ASP A 1 104 ? 27.181 1.821 14.225 1.00 89.19 104 ASP A CA 1
ATOM 809 C C . ASP A 1 104 ? 26.961 1.609 15.734 1.00 89.19 104 ASP A C 1
ATOM 811 O O . ASP A 1 104 ? 27.871 1.146 16.421 1.00 89.19 104 ASP A O 1
ATOM 815 N N . TYR A 1 105 ? 25.759 1.898 16.257 1.00 90.56 105 TYR A N 1
ATOM 816 C CA . TYR A 1 105 ? 25.502 1.910 17.706 1.00 90.56 105 TYR A CA 1
ATOM 817 C C . TYR A 1 105 ? 24.555 0.815 18.217 1.00 90.56 105 TYR A C 1
ATOM 819 O O . TYR A 1 105 ? 24.619 0.476 19.400 1.00 90.56 105 TYR A O 1
ATOM 827 N N . PHE A 1 106 ? 23.667 0.254 17.387 1.00 86.88 106 PHE A N 1
ATOM 828 C CA . PHE A 1 106 ? 22.693 -0.741 17.849 1.00 86.88 106 PHE A CA 1
ATOM 829 C C . PHE A 1 106 ? 23.226 -2.174 17.687 1.00 86.88 106 PHE A C 1
ATOM 831 O O . PHE A 1 106 ? 23.596 -2.583 16.580 1.00 86.88 106 PHE A O 1
ATOM 838 N N . PRO A 1 107 ? 23.231 -2.989 18.760 1.00 84.62 107 PRO A N 1
ATOM 839 C CA . PRO A 1 107 ? 23.741 -4.351 18.691 1.00 84.62 107 PRO A CA 1
ATOM 840 C C . PRO A 1 107 ? 22.924 -5.184 17.700 1.00 84.62 107 PRO A C 1
ATOM 842 O O . PRO A 1 107 ? 21.707 -5.039 17.597 1.00 84.62 107 PRO A O 1
ATOM 845 N N . LEU A 1 108 ? 23.603 -6.083 16.982 1.00 83.00 108 LEU A N 1
ATOM 846 C CA . LEU A 1 108 ? 23.027 -7.004 15.992 1.00 83.00 108 LEU A CA 1
ATOM 847 C C . LEU A 1 108 ? 22.433 -6.344 14.731 1.00 83.00 108 LEU A C 1
ATOM 849 O O . LEU A 1 108 ? 22.173 -7.064 13.768 1.00 83.00 108 LEU A O 1
ATOM 853 N N . TYR A 1 109 ? 22.270 -5.015 14.664 1.00 82.25 109 TYR A N 1
ATOM 854 C CA . TYR A 1 109 ? 21.736 -4.359 13.461 1.00 82.25 109 TYR A CA 1
ATOM 855 C C . TYR A 1 109 ? 22.660 -4.548 12.250 1.00 82.25 109 TYR A C 1
ATOM 857 O O . TYR A 1 109 ? 22.212 -4.849 11.145 1.00 82.25 109 TYR A O 1
ATOM 865 N N . ASN A 1 110 ? 23.973 -4.496 12.476 1.00 80.50 110 ASN A N 1
ATOM 866 C CA . ASN A 1 110 ? 24.993 -4.770 11.462 1.00 80.50 110 ASN A CA 1
ATOM 867 C C . ASN A 1 110 ? 25.011 -6.225 10.941 1.00 80.50 110 ASN A C 1
ATOM 869 O O . ASN A 1 110 ? 25.785 -6.543 10.038 1.00 80.50 110 ASN A O 1
ATOM 873 N N . LYS A 1 111 ? 24.173 -7.119 11.487 1.00 81.19 111 LYS A N 1
ATOM 874 C CA . LYS A 1 111 ? 23.986 -8.491 10.990 1.00 81.19 111 LYS A CA 1
ATOM 875 C C . LYS A 1 111 ? 22.868 -8.605 9.954 1.00 81.19 111 LYS A C 1
ATOM 877 O O . LYS A 1 111 ? 22.784 -9.632 9.280 1.00 81.19 111 LYS A O 1
ATOM 882 N N . PHE A 1 112 ? 22.034 -7.577 9.774 1.00 75.12 112 PHE A N 1
ATOM 883 C CA . PHE A 1 112 ? 21.055 -7.565 8.689 1.00 75.12 112 PHE A CA 1
ATOM 884 C C . PHE A 1 112 ? 21.754 -7.342 7.347 1.00 75.12 112 PHE A C 1
ATOM 886 O O . PHE A 1 112 ? 22.361 -6.304 7.096 1.00 75.12 112 PHE A O 1
ATOM 893 N N . ARG A 1 113 ? 21.640 -8.331 6.453 1.00 73.50 113 ARG A N 1
ATOM 894 C CA . ARG A 1 113 ? 22.280 -8.309 5.128 1.00 73.50 113 ARG A CA 1
ATOM 895 C C . ARG A 1 113 ? 21.716 -7.223 4.208 1.00 73.50 113 ARG A C 1
ATOM 897 O O . ARG A 1 113 ? 22.428 -6.727 3.340 1.00 73.50 113 ARG A O 1
ATOM 904 N N . THR A 1 114 ? 20.441 -6.872 4.371 1.00 76.94 114 THR A N 1
ATOM 905 C CA . THR A 1 114 ? 19.759 -5.861 3.553 1.00 76.94 114 THR A CA 1
ATOM 906 C C . THR A 1 114 ? 18.820 -5.025 4.420 1.00 76.94 114 THR A C 1
ATOM 908 O O . THR A 1 114 ? 17.988 -5.626 5.098 1.00 76.94 114 THR A O 1
ATOM 911 N N . PRO A 1 115 ? 18.847 -3.682 4.345 1.00 77.62 115 PRO A N 1
ATOM 912 C CA . PRO A 1 115 ? 17.944 -2.824 5.122 1.00 77.62 115 PRO A CA 1
ATOM 913 C C . PRO A 1 115 ? 16.459 -3.185 4.959 1.00 77.62 115 PRO A C 1
ATOM 915 O O . PRO A 1 115 ? 15.704 -3.181 5.924 1.00 77.62 115 PRO A O 1
ATOM 918 N N . ASN A 1 116 ? 16.048 -3.612 3.760 1.00 81.31 116 ASN A N 1
ATOM 919 C CA . ASN A 1 116 ? 14.667 -4.005 3.471 1.00 81.31 116 ASN A CA 1
ATOM 920 C C . ASN A 1 116 ? 14.152 -5.206 4.289 1.00 81.31 116 ASN A C 1
ATOM 922 O O . ASN A 1 116 ? 12.940 -5.336 4.431 1.00 81.31 116 ASN A O 1
ATOM 926 N N . SER A 1 117 ? 15.008 -6.075 4.846 1.00 84.06 117 SER A N 1
ATOM 927 C CA . SER A 1 117 ? 14.533 -7.263 5.580 1.00 84.06 117 SER A CA 1
ATOM 928 C C . SER A 1 117 ? 13.824 -6.911 6.891 1.00 84.06 117 SER A C 1
ATOM 930 O O . SER A 1 117 ? 13.016 -7.704 7.380 1.00 84.06 117 SER A O 1
ATOM 932 N N . ILE A 1 118 ? 14.051 -5.703 7.423 1.00 87.06 118 ILE A N 1
ATOM 933 C CA . ILE A 1 118 ? 13.355 -5.201 8.613 1.00 87.06 118 ILE A CA 1
ATOM 934 C C . ILE A 1 118 ? 11.845 -5.037 8.395 1.00 87.06 118 ILE A C 1
ATOM 936 O O . ILE A 1 118 ? 11.071 -5.093 9.350 1.00 87.06 118 ILE A O 1
ATOM 940 N N . LEU A 1 119 ? 11.405 -4.913 7.136 1.00 88.75 119 LEU A N 1
ATOM 941 C CA . LEU A 1 119 ? 9.991 -4.823 6.774 1.00 88.75 119 LEU A CA 1
ATOM 942 C C . LEU A 1 119 ? 9.191 -6.074 7.154 1.00 88.75 119 LEU A C 1
ATOM 944 O O . LEU A 1 119 ? 7.970 -5.997 7.248 1.00 88.75 119 LEU A O 1
ATOM 948 N N . SER A 1 120 ? 9.855 -7.193 7.457 1.00 88.12 120 SER A N 1
ATOM 949 C CA . SER A 1 120 ? 9.215 -8.380 8.040 1.00 88.12 120 SER A CA 1
ATOM 950 C C . SER A 1 120 ? 8.553 -8.072 9.391 1.00 88.12 120 SER A C 1
ATOM 952 O O . SER A 1 120 ? 7.503 -8.621 9.707 1.00 88.12 120 SER A O 1
ATOM 954 N N . VAL A 1 121 ? 9.125 -7.147 10.174 1.00 90.88 121 VAL A N 1
ATOM 955 C CA . VAL A 1 121 ? 8.515 -6.660 11.422 1.00 90.88 121 VAL A CA 1
ATOM 956 C C . VAL A 1 121 ? 7.290 -5.806 11.103 1.00 90.88 121 VAL A C 1
ATOM 958 O O . VAL A 1 121 ? 6.231 -5.979 11.705 1.00 90.88 121 VAL A O 1
ATOM 961 N N . THR A 1 122 ? 7.396 -4.920 10.111 1.00 92.62 122 THR A N 1
ATOM 962 C CA . THR A 1 122 ? 6.269 -4.100 9.646 1.00 92.62 122 THR A CA 1
ATOM 963 C C . THR A 1 122 ? 5.105 -4.961 9.150 1.00 92.62 122 THR A C 1
ATOM 965 O O . THR A 1 122 ? 3.951 -4.656 9.448 1.00 92.62 122 THR A O 1
ATOM 968 N N . ALA A 1 123 ? 5.408 -6.070 8.469 1.00 91.06 123 ALA A N 1
ATOM 969 C CA . ALA A 1 123 ? 4.431 -7.041 7.987 1.00 91.06 123 ALA A CA 1
ATOM 970 C C . ALA A 1 123 ? 3.622 -7.697 9.117 1.00 91.06 123 ALA A C 1
ATOM 972 O O . ALA A 1 123 ? 2.524 -8.175 8.863 1.00 91.06 123 ALA A O 1
ATOM 973 N N . PHE A 1 124 ? 4.125 -7.695 10.355 1.00 93.62 124 PHE A N 1
ATOM 974 C CA . PHE A 1 124 ? 3.383 -8.135 11.538 1.00 93.62 124 PHE A CA 1
ATOM 975 C C . PHE A 1 124 ? 2.635 -6.979 12.220 1.00 93.62 124 PHE A C 1
ATOM 977 O O . PHE A 1 124 ? 1.457 -7.100 12.561 1.00 93.62 124 PHE A O 1
ATOM 984 N N . LEU A 1 125 ? 3.306 -5.837 12.390 1.00 96.00 125 LEU A N 1
ATOM 985 C CA . LEU A 1 125 ? 2.764 -4.660 13.074 1.00 96.00 125 LEU A CA 1
ATOM 986 C C . LEU A 1 125 ? 1.512 -4.093 12.388 1.00 96.00 125 LEU A C 1
ATOM 988 O O . LEU A 1 125 ? 0.536 -3.751 13.059 1.00 96.00 125 LEU A O 1
ATOM 992 N N . VAL A 1 126 ? 1.528 -4.016 11.055 1.00 96.00 126 VAL A N 1
ATOM 993 C CA . VAL A 1 126 ? 0.427 -3.452 10.267 1.00 96.00 126 VAL A CA 1
ATOM 994 C C . VAL A 1 126 ? -0.867 -4.268 10.443 1.00 96.00 126 VAL A C 1
ATOM 996 O O . VAL A 1 126 ? -1.863 -3.687 10.890 1.00 96.00 126 VAL A O 1
ATOM 999 N N . PRO A 1 127 ? -0.886 -5.598 10.205 1.00 95.75 127 PRO A N 1
ATOM 1000 C CA . PRO A 1 127 ? -2.051 -6.422 10.516 1.00 95.75 127 PRO A CA 1
ATOM 1001 C C . PRO A 1 127 ? -2.469 -6.370 11.984 1.00 95.75 127 PRO A C 1
ATOM 1003 O O . PRO A 1 127 ? -3.664 -6.303 12.257 1.00 95.75 127 PRO A O 1
ATOM 1006 N N . ALA A 1 128 ? -1.519 -6.365 12.927 1.00 97.12 128 ALA A N 1
ATOM 1007 C CA . ALA A 1 128 ? -1.836 -6.374 14.353 1.00 97.12 128 ALA A CA 1
ATOM 1008 C C . ALA A 1 128 ? -2.706 -5.174 14.755 1.00 97.12 128 ALA A C 1
ATOM 1010 O O . ALA A 1 128 ? -3.756 -5.349 15.376 1.00 97.12 128 ALA A O 1
ATOM 1011 N N . LEU A 1 129 ? -2.331 -3.954 14.354 1.00 97.62 129 LEU A N 1
ATOM 1012 C CA . LEU A 1 129 ? -3.142 -2.771 14.661 1.00 97.62 129 LEU A CA 1
ATOM 1013 C C . LEU A 1 129 ? -4.461 -2.745 13.878 1.00 97.62 129 LEU A C 1
ATOM 1015 O O . LEU A 1 129 ? -5.473 -2.310 14.427 1.00 97.62 129 LEU A O 1
ATOM 1019 N N . GLY A 1 130 ? -4.475 -3.232 12.633 1.00 96.88 130 GLY A N 1
ATOM 1020 C CA . GLY A 1 130 ? -5.707 -3.344 11.847 1.00 96.88 130 GLY A CA 1
ATOM 1021 C C . GLY A 1 130 ? -6.731 -4.295 12.476 1.00 96.88 130 GLY A C 1
ATOM 1022 O O . GLY A 1 130 ? -7.910 -3.958 12.586 1.00 96.88 130 GLY A O 1
ATOM 1023 N N . ILE A 1 131 ? -6.277 -5.447 12.975 1.00 95.94 131 ILE A N 1
ATOM 1024 C CA . ILE A 1 131 ? -7.116 -6.411 13.698 1.00 95.94 131 ILE A CA 1
ATOM 1025 C C . ILE A 1 131 ? -7.601 -5.814 15.019 1.00 95.94 131 ILE A C 1
ATOM 1027 O O . ILE A 1 131 ? -8.781 -5.936 15.335 1.00 95.94 131 ILE A O 1
ATOM 1031 N N . LEU A 1 132 ? -6.738 -5.122 15.771 1.00 96.50 132 LEU A N 1
ATOM 1032 C CA . LEU A 1 132 ? -7.145 -4.432 17.000 1.00 96.50 132 LEU A CA 1
ATOM 1033 C C . LEU A 1 132 ? -8.215 -3.365 16.736 1.00 96.50 132 LEU A C 1
ATOM 1035 O O . LEU A 1 132 ? -9.136 -3.214 17.538 1.00 96.50 132 LEU A O 1
ATOM 1039 N N . ALA A 1 133 ? -8.129 -2.647 15.613 1.00 96.56 133 ALA A N 1
ATOM 1040 C CA . ALA A 1 133 ? -9.149 -1.684 15.215 1.00 96.56 133 ALA A CA 1
ATOM 1041 C C . ALA A 1 133 ? -10.504 -2.370 14.983 1.00 96.56 133 ALA A C 1
ATOM 1043 O O . ALA A 1 133 ? -11.509 -1.952 15.553 1.00 96.56 133 ALA A O 1
ATOM 1044 N N . LEU A 1 134 ? -10.525 -3.459 14.206 1.00 95.88 134 LEU A N 1
ATOM 1045 C CA . LEU A 1 134 ? -11.738 -4.247 13.966 1.00 95.88 134 LEU A CA 1
ATOM 1046 C C . LEU A 1 134 ? -12.291 -4.863 15.255 1.00 95.88 134 LEU A C 1
ATOM 1048 O O . LEU A 1 134 ? -13.493 -4.786 15.502 1.00 95.88 134 LEU A O 1
ATOM 1052 N N . HIS A 1 135 ? -11.421 -5.409 16.104 1.00 95.19 135 HIS A N 1
ATOM 1053 C CA . HIS A 1 135 ? -11.791 -5.957 17.406 1.00 95.19 135 HIS A CA 1
ATOM 1054 C C . HIS A 1 135 ? -12.493 -4.908 18.271 1.00 95.19 135 HIS A C 1
ATOM 1056 O O . HIS A 1 135 ? -13.546 -5.188 18.836 1.00 95.19 135 HIS A O 1
ATOM 1062 N N . LYS A 1 136 ? -11.960 -3.681 18.328 1.00 94.31 136 LYS A N 1
ATOM 1063 C CA . LYS A 1 136 ? -12.593 -2.581 19.063 1.00 94.31 136 LYS A CA 1
ATOM 1064 C C . LYS A 1 136 ? -13.977 -2.221 18.530 1.00 94.31 136 LYS A C 1
ATOM 1066 O O . LYS A 1 136 ? -14.853 -1.914 19.324 1.00 94.31 136 LYS A O 1
ATOM 1071 N N . VAL A 1 137 ? -14.181 -2.251 17.215 1.00 94.75 137 VAL A N 1
ATOM 1072 C CA . VAL A 1 137 ? -15.493 -1.941 16.622 1.00 94.75 137 VAL A CA 1
ATOM 1073 C C . VAL A 1 137 ? -16.519 -3.045 16.888 1.00 94.75 137 VAL A C 1
ATOM 1075 O O . VAL A 1 137 ? -17.697 -2.756 17.070 1.00 94.75 137 VAL A O 1
ATOM 1078 N N . VAL A 1 138 ? -16.095 -4.309 16.869 1.00 92.94 138 VAL A N 1
ATOM 1079 C CA . VAL A 1 138 ? -17.007 -5.458 16.961 1.00 92.94 138 VAL A CA 1
ATOM 1080 C C . VAL A 1 138 ? -17.293 -5.86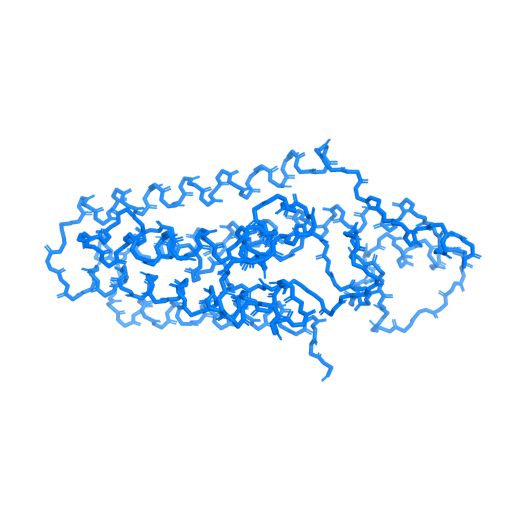5 18.407 1.00 92.94 138 VAL A C 1
ATOM 1082 O O . VAL A 1 138 ? -18.439 -6.153 18.739 1.00 92.94 138 VAL A O 1
ATOM 1085 N N . ASN A 1 139 ? -16.262 -5.912 19.252 1.00 88.56 139 ASN A N 1
ATOM 1086 C CA . ASN A 1 139 ? -16.330 -6.521 20.582 1.00 88.56 139 ASN A CA 1
ATOM 1087 C C . ASN A 1 139 ? -16.287 -5.506 21.728 1.00 88.56 139 ASN A C 1
ATOM 1089 O O . ASN A 1 139 ? -16.683 -5.837 22.845 1.00 88.56 139 ASN A O 1
ATOM 1093 N N . GLU A 1 140 ? -15.796 -4.287 21.497 1.00 79.25 140 GLU A N 1
ATOM 1094 C CA . GLU A 1 140 ? -15.765 -3.250 22.528 1.00 79.25 140 GLU A CA 1
ATOM 1095 C C . GLU A 1 140 ? -16.886 -2.229 22.306 1.00 79.25 140 GLU A C 1
ATOM 1097 O O . GLU A 1 140 ? -17.306 -1.967 21.182 1.00 79.25 140 GLU A O 1
ATOM 1102 N N . LYS A 1 141 ? -17.369 -1.612 23.392 1.00 68.75 141 LYS A N 1
ATOM 1103 C CA . LYS A 1 141 ? -18.392 -0.551 23.350 1.00 68.75 141 LYS A CA 1
ATOM 1104 C C . LYS A 1 141 ? -17.811 0.783 22.856 1.00 68.75 141 LYS A C 1
ATOM 1106 O O . LYS A 1 141 ? -17.950 1.804 23.528 1.00 68.75 141 LYS A O 1
ATOM 1111 N N . VAL A 1 142 ? -17.112 0.785 21.722 1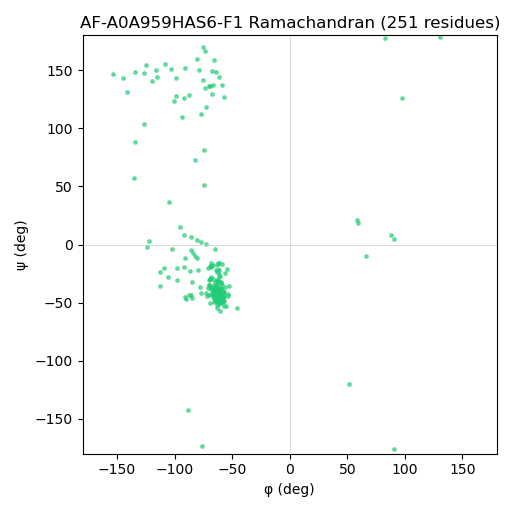.00 89.31 142 VAL A N 1
ATOM 1112 C CA . VAL A 1 142 ? -16.743 2.034 21.052 1.00 89.31 142 VAL A CA 1
ATOM 1113 C C . VAL A 1 142 ? -18.014 2.665 20.500 1.00 89.31 142 VAL A C 1
ATOM 1115 O O . VAL A 1 142 ? -18.868 1.972 19.948 1.00 89.31 142 VAL A O 1
ATOM 1118 N N . THR A 1 143 ? -18.168 3.977 20.671 1.00 92.62 143 THR A N 1
ATOM 1119 C CA . THR A 1 143 ? -19.353 4.654 20.146 1.00 92.62 143 THR A CA 1
ATOM 1120 C C . THR A 1 143 ? -19.327 4.645 18.620 1.00 92.62 143 THR A C 1
ATOM 1122 O O . THR A 1 143 ? -18.265 4.675 17.985 1.00 92.62 143 THR A O 1
ATOM 1125 N N . LYS A 1 144 ? -20.511 4.618 18.007 1.00 92.88 144 LYS A N 1
ATOM 1126 C CA . LYS A 1 144 ? -20.650 4.664 16.549 1.00 92.88 144 LYS A CA 1
ATOM 1127 C C . LYS A 1 144 ? -19.964 5.900 15.970 1.00 92.88 144 LYS A C 1
ATOM 1129 O O . LYS A 1 144 ? -19.348 5.818 14.912 1.00 92.88 144 LYS A O 1
ATOM 1134 N N . GLU A 1 145 ? -20.022 7.018 16.683 1.00 94.75 145 GLU A N 1
ATOM 1135 C CA . GLU A 1 145 ? -19.403 8.289 16.318 1.00 94.75 145 GLU A CA 1
ATOM 1136 C C . GLU A 1 145 ? -17.875 8.184 16.295 1.00 94.75 145 GLU A C 1
ATOM 1138 O O . GLU A 1 145 ? -17.247 8.643 15.341 1.00 94.75 145 GLU A O 1
ATOM 1143 N N . GLU A 1 146 ? -17.268 7.548 17.304 1.00 95.62 146 GLU A N 1
ATOM 1144 C CA . GLU A 1 146 ? -15.820 7.319 17.349 1.00 95.62 146 GLU A CA 1
ATOM 1145 C C . GLU A 1 146 ? -15.370 6.419 16.191 1.00 95.62 146 GLU A C 1
ATOM 1147 O O . GLU A 1 146 ? -14.450 6.779 15.452 1.00 95.62 146 GLU A O 1
ATOM 1152 N N . ALA A 1 147 ? -16.060 5.295 15.973 1.00 96.56 147 ALA A N 1
ATOM 1153 C CA . ALA A 1 147 ? -15.756 4.377 14.877 1.00 96.56 147 ALA A CA 1
ATOM 1154 C C . ALA A 1 147 ? -15.912 5.050 13.504 1.00 96.56 147 ALA A C 1
ATOM 1156 O O . ALA A 1 147 ? -15.036 4.924 12.645 1.00 96.56 147 ALA A O 1
ATOM 1157 N N . MET A 1 148 ? -16.993 5.809 13.312 1.00 97.50 148 MET A N 1
ATOM 1158 C CA . MET A 1 148 ? -17.267 6.529 12.073 1.00 97.50 148 MET A CA 1
ATOM 1159 C C . MET A 1 148 ? -16.225 7.616 11.809 1.00 97.50 148 MET A C 1
ATOM 1161 O O . MET A 1 148 ? -15.738 7.740 10.688 1.00 97.50 148 MET A O 1
ATOM 1165 N N . ARG A 1 149 ? -15.832 8.378 12.835 1.00 97.88 149 ARG A N 1
ATOM 1166 C CA . ARG A 1 149 ? -14.794 9.405 12.712 1.00 97.88 149 ARG A CA 1
ATOM 1167 C C . ARG A 1 149 ? -13.463 8.792 12.284 1.00 97.88 149 ARG A C 1
ATOM 1169 O O . ARG A 1 149 ? -12.850 9.283 11.339 1.00 97.88 149 ARG A O 1
ATOM 1176 N N . SER A 1 150 ? -13.017 7.724 12.944 1.00 97.81 150 SER A N 1
ATOM 1177 C CA . SER A 1 150 ? -11.770 7.042 12.577 1.00 97.81 150 SER A CA 1
ATOM 1178 C C . SER A 1 150 ? -11.837 6.447 11.170 1.00 97.81 150 SER A C 1
ATOM 1180 O O . SER A 1 150 ? -10.856 6.533 10.432 1.00 97.81 150 SER A O 1
ATOM 1182 N N . LEU A 1 151 ? -12.994 5.907 10.775 1.00 98.19 151 LEU A N 1
ATOM 1183 C CA . LEU A 1 151 ? -13.237 5.404 9.427 1.00 98.19 151 LEU A CA 1
ATOM 1184 C C . LEU A 1 151 ? -13.143 6.517 8.370 1.00 98.19 151 LEU A C 1
ATOM 1186 O O . LEU A 1 151 ? -12.474 6.333 7.356 1.00 98.19 151 LEU A O 1
ATOM 1190 N N . MET A 1 152 ? -13.760 7.679 8.607 1.00 98.31 152 MET A N 1
ATOM 1191 C CA . MET A 1 152 ? -13.690 8.828 7.695 1.00 98.31 152 MET A CA 1
ATOM 1192 C C . MET A 1 152 ? -12.268 9.379 7.572 1.00 98.31 152 MET A C 1
ATOM 1194 O O . MET A 1 152 ? -11.836 9.697 6.469 1.00 98.31 152 MET A O 1
ATOM 1198 N N . ILE A 1 153 ? -11.521 9.464 8.679 1.00 98.38 153 ILE A N 1
ATOM 1199 C CA . ILE A 1 153 ? -10.122 9.916 8.656 1.00 98.38 153 ILE A CA 1
ATOM 1200 C C . ILE A 1 153 ? -9.261 8.931 7.857 1.00 98.38 153 ILE A C 1
ATOM 1202 O O . ILE A 1 153 ? -8.520 9.348 6.968 1.00 98.38 153 ILE A O 1
ATOM 1206 N N . ALA A 1 154 ? -9.382 7.627 8.121 1.00 98.19 154 ALA A N 1
ATOM 1207 C CA . ALA A 1 154 ? -8.642 6.602 7.388 1.00 98.19 154 ALA A CA 1
ATOM 1208 C C . ALA A 1 154 ? -9.008 6.579 5.898 1.00 98.19 154 ALA A C 1
ATOM 1210 O O . ALA A 1 154 ? -8.117 6.524 5.053 1.00 98.19 154 ALA A O 1
ATOM 1211 N N . GLY A 1 155 ? -10.302 6.687 5.577 1.00 98.31 155 GLY A N 1
ATOM 1212 C CA . GLY A 1 155 ? -10.819 6.820 4.214 1.00 98.31 155 GLY A CA 1
ATOM 1213 C C . GLY A 1 155 ? -10.300 8.060 3.503 1.00 98.31 155 GLY A C 1
ATOM 1214 O O . GLY A 1 155 ? -9.847 7.956 2.368 1.00 98.31 155 GLY A O 1
ATOM 1215 N N . GLY A 1 156 ? -10.286 9.207 4.181 1.00 98.31 156 GLY A N 1
ATOM 1216 C CA . GLY A 1 156 ? -9.726 10.448 3.659 1.00 98.31 156 GLY A CA 1
ATOM 1217 C C . GLY A 1 156 ? -8.235 10.321 3.355 1.00 98.31 156 GLY A C 1
ATOM 1218 O O . GLY A 1 156 ? -7.814 10.635 2.248 1.00 98.31 156 GLY A O 1
ATOM 1219 N N . ILE A 1 157 ? -7.438 9.795 4.290 1.00 98.19 157 ILE A N 1
ATOM 1220 C CA . ILE A 1 157 ? -5.990 9.605 4.099 1.00 98.19 157 ILE A CA 1
ATOM 1221 C C . ILE A 1 157 ? -5.712 8.616 2.962 1.00 98.19 157 ILE A C 1
ATOM 1223 O O . ILE A 1 157 ? -4.957 8.930 2.042 1.00 98.19 157 ILE A O 1
ATOM 1227 N N . ALA A 1 158 ? -6.331 7.433 2.997 1.00 97.81 158 ALA A N 1
ATOM 1228 C CA . ALA A 1 158 ? -6.169 6.414 1.964 1.00 97.81 158 ALA A CA 1
ATOM 1229 C C . ALA A 1 158 ? -6.601 6.939 0.588 1.00 97.81 158 ALA A C 1
ATOM 1231 O O . ALA A 1 158 ? -5.876 6.773 -0.394 1.00 97.81 158 ALA A O 1
ATOM 1232 N N . GLY A 1 159 ? -7.751 7.614 0.535 1.00 98.06 159 GLY A N 1
ATOM 1233 C CA . GLY A 1 159 ? -8.304 8.220 -0.667 1.00 98.06 159 GLY A CA 1
ATOM 1234 C C . GLY A 1 159 ? -7.388 9.289 -1.248 1.00 98.06 159 GLY A C 1
ATOM 1235 O O . GLY A 1 159 ? -7.050 9.212 -2.425 1.00 98.06 159 GLY A O 1
ATOM 1236 N N . LEU A 1 160 ? -6.917 10.234 -0.429 1.00 98.06 160 LEU A N 1
ATOM 1237 C CA . LEU A 1 160 ? -5.994 11.289 -0.856 1.00 98.06 160 LEU A CA 1
ATOM 1238 C C . LEU A 1 160 ? -4.678 10.718 -1.393 1.00 98.06 160 LEU A C 1
ATOM 1240 O O . LEU A 1 160 ? -4.225 11.147 -2.450 1.00 98.06 1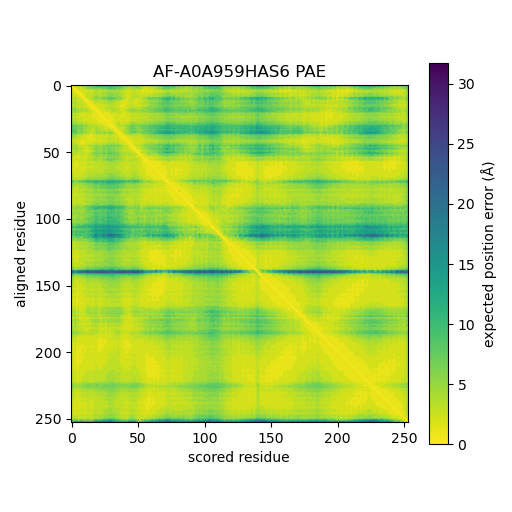60 LEU A O 1
ATOM 1244 N N . ILE A 1 161 ? -4.093 9.721 -0.718 1.00 97.44 161 ILE A N 1
ATOM 1245 C CA . ILE A 1 161 ? -2.870 9.056 -1.191 1.00 97.44 161 ILE A CA 1
ATOM 1246 C C . ILE A 1 161 ? -3.115 8.389 -2.550 1.00 97.44 161 ILE A C 1
ATOM 1248 O O . ILE A 1 161 ? -2.315 8.558 -3.469 1.00 97.44 161 ILE A O 1
ATOM 1252 N N . CYS A 1 162 ? -4.217 7.654 -2.712 1.00 98.12 162 CYS A N 1
ATOM 1253 C CA . CYS A 1 162 ? -4.510 6.990 -3.981 1.00 98.12 162 CYS A CA 1
ATOM 1254 C C . CYS A 1 162 ? -4.783 7.999 -5.102 1.00 98.12 162 CYS A C 1
ATOM 1256 O O . CYS A 1 162 ? -4.218 7.870 -6.184 1.00 98.12 162 CYS A O 1
ATOM 1258 N N . LEU A 1 163 ? -5.596 9.027 -4.844 1.00 98.06 163 LEU A N 1
ATOM 1259 C CA . LEU A 1 163 ? -5.900 10.079 -5.817 1.00 98.06 163 LEU A CA 1
ATOM 1260 C C . LEU A 1 163 ? -4.644 10.845 -6.233 1.00 98.06 163 LEU A C 1
ATOM 1262 O O . LEU A 1 163 ? -4.484 11.135 -7.417 1.00 98.06 163 LEU A O 1
ATOM 1266 N N . PHE A 1 164 ? -3.724 11.103 -5.300 1.00 97.62 164 PHE A N 1
ATOM 1267 C CA . PHE A 1 164 ? -2.418 11.670 -5.618 1.00 97.62 164 PHE A CA 1
ATOM 1268 C C . PHE A 1 164 ? -1.680 10.811 -6.653 1.00 97.62 164 PHE A C 1
ATOM 1270 O O . PHE A 1 164 ? -1.294 11.327 -7.697 1.00 97.62 164 PHE A O 1
ATOM 1277 N N . PHE A 1 165 ? -1.533 9.502 -6.431 1.00 97.00 165 PHE A N 1
ATOM 1278 C CA . PHE A 1 165 ? -0.816 8.638 -7.378 1.00 97.00 165 PHE A CA 1
ATOM 1279 C C . PHE A 1 165 ? -1.559 8.425 -8.706 1.00 97.00 165 PHE A C 1
ATOM 1281 O O . PHE A 1 165 ? -0.912 8.272 -9.738 1.00 97.00 165 PHE A O 1
ATOM 1288 N N . ILE A 1 166 ? -2.894 8.462 -8.716 1.00 97.31 166 ILE A N 1
ATOM 1289 C CA . ILE A 1 166 ? -3.694 8.357 -9.947 1.00 97.31 166 ILE A CA 1
ATOM 1290 C C . ILE A 1 166 ? -3.522 9.612 -10.818 1.00 97.31 166 ILE A C 1
ATOM 1292 O O . ILE A 1 166 ? -3.256 9.515 -12.021 1.00 97.31 166 ILE A O 1
ATOM 1296 N N . LEU A 1 167 ? -3.698 10.787 -10.209 1.00 96.56 167 LEU A N 1
ATOM 1297 C CA . LEU A 1 167 ? -3.814 12.060 -10.919 1.00 96.56 167 LEU A CA 1
ATOM 1298 C C . LEU A 1 167 ? -2.457 12.734 -11.123 1.00 96.56 167 LEU A C 1
ATOM 1300 O O . LEU A 1 167 ? -2.149 13.172 -12.228 1.00 96.56 167 LEU A O 1
ATOM 1304 N N . LEU A 1 168 ? -1.651 12.799 -10.063 1.00 95.75 168 LEU A N 1
ATOM 1305 C CA . LEU A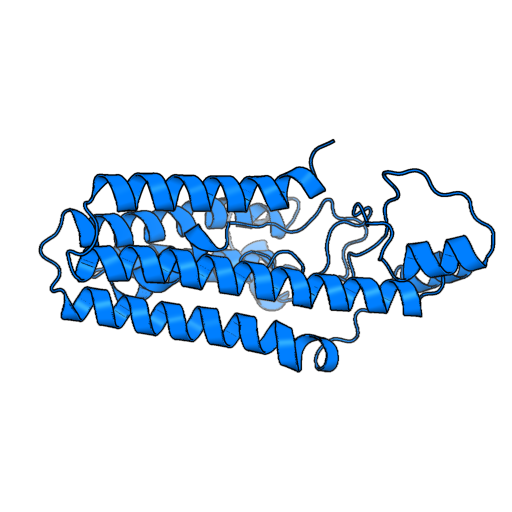 1 168 ? -0.420 13.586 -10.007 1.00 95.75 168 LEU A CA 1
ATOM 1306 C C . LEU A 1 168 ? 0.843 12.722 -10.084 1.00 95.75 168 LEU A C 1
ATOM 1308 O O . LEU A 1 168 ? 1.851 13.187 -10.606 1.00 95.75 168 LEU A O 1
ATOM 1312 N N . GLY A 1 169 ? 0.800 11.465 -9.634 1.00 92.88 169 GLY A N 1
ATOM 1313 C CA . GLY A 1 169 ? 1.957 10.560 -9.593 1.00 92.88 169 GLY A CA 1
ATOM 1314 C C . GLY A 1 169 ? 2.791 10.569 -10.884 1.00 92.88 169 GLY A C 1
ATOM 1315 O O . GLY A 1 169 ? 3.973 10.901 -10.827 1.00 92.88 169 GLY A O 1
ATOM 1316 N N . PRO A 1 170 ? 2.194 10.330 -12.067 1.00 91.94 170 PRO A N 1
ATOM 1317 C CA . PRO A 1 170 ? 2.912 10.330 -13.345 1.00 91.94 170 PRO A CA 1
ATOM 1318 C C . PRO A 1 170 ? 3.643 11.618 -13.734 1.00 91.94 170 PRO A C 1
ATOM 1320 O O . PRO A 1 170 ? 4.482 11.574 -14.632 1.00 91.94 170 PRO A O 1
ATOM 1323 N N . SER A 1 171 ? 3.314 12.740 -13.094 1.00 92.94 171 SER A N 1
ATOM 1324 C CA . SER A 1 171 ? 3.962 14.040 -13.286 1.00 92.94 171 SER A CA 1
ATOM 1325 C C . SER A 1 171 ? 5.020 14.345 -12.221 1.00 92.94 171 SER A C 1
ATOM 1327 O O . SER A 1 171 ? 5.867 15.200 -12.448 1.00 92.94 171 SER A O 1
ATOM 1329 N N . PHE A 1 172 ? 4.972 13.671 -11.068 1.00 92.75 172 PHE A N 1
ATOM 1330 C CA . PHE A 1 172 ? 5.912 13.859 -9.955 1.00 92.75 172 PHE A CA 1
ATOM 1331 C C . PHE A 1 172 ? 7.123 12.919 -10.011 1.00 92.75 172 PHE A C 1
ATOM 1333 O O . PHE A 1 172 ? 8.132 13.199 -9.368 1.00 92.75 172 PHE A O 1
ATOM 1340 N N . PHE A 1 173 ? 7.028 11.815 -10.756 1.00 92.56 173 PHE A N 1
ATOM 1341 C CA . PHE A 1 173 ? 8.113 10.850 -10.934 1.00 92.56 173 PHE A CA 1
ATOM 1342 C C . PHE A 1 173 ? 8.552 10.794 -12.400 1.00 92.56 173 PHE A C 1
ATOM 1344 O O . PHE A 1 173 ? 7.757 11.011 -13.314 1.00 92.56 173 PHE A O 1
ATOM 1351 N N . ASP A 1 174 ? 9.826 10.491 -12.623 1.00 90.44 174 ASP A N 1
ATOM 1352 C CA . ASP A 1 174 ? 10.448 10.384 -13.945 1.00 90.44 174 ASP A CA 1
ATOM 1353 C C . ASP A 1 174 ? 10.291 8.980 -14.560 1.00 90.44 174 ASP A C 1
ATOM 1355 O O . ASP A 1 174 ? 10.295 8.840 -15.781 1.00 90.44 174 ASP A O 1
ATOM 1359 N N . PHE A 1 175 ? 10.068 7.958 -13.720 1.00 94.38 175 PHE A N 1
ATOM 1360 C CA . PHE A 1 175 ? 9.902 6.546 -14.096 1.00 94.38 175 PHE A CA 1
ATOM 1361 C C . PHE A 1 175 ? 11.107 5.972 -14.848 1.00 94.38 175 PHE A C 1
ATOM 1363 O O . PHE A 1 175 ? 10.972 4.964 -15.550 1.00 94.38 175 PHE A O 1
ATOM 1370 N N . THR A 1 176 ? 12.277 6.596 -14.700 1.00 93.69 176 THR A N 1
ATOM 1371 C CA . THR A 1 176 ? 13.522 6.135 -15.313 1.00 93.69 176 THR A CA 1
ATOM 1372 C C . THR A 1 176 ? 14.266 5.198 -14.369 1.00 93.69 176 THR A C 1
ATOM 1374 O O . THR A 1 176 ? 14.125 5.270 -13.152 1.00 93.69 176 THR A O 1
ATOM 1377 N N . SER A 1 177 ? 15.049 4.284 -14.935 1.00 92.62 177 SER A N 1
ATOM 1378 C CA . SER A 1 177 ? 15.905 3.358 -14.203 1.00 92.62 177 SER A CA 1
ATOM 1379 C C . SER A 1 177 ? 17.338 3.442 -14.722 1.00 92.62 177 SER A C 1
ATOM 1381 O O . SER A 1 177 ? 17.538 3.549 -15.935 1.00 92.62 177 SER A O 1
ATOM 1383 N N . PRO A 1 178 ? 18.359 3.244 -13.865 1.00 91.69 178 PRO A N 1
ATOM 1384 C CA . PRO A 1 178 ? 19.737 3.051 -14.321 1.00 91.69 178 PRO A CA 1
ATOM 1385 C C . PRO A 1 178 ? 19.906 1.910 -15.342 1.00 91.69 178 PRO A C 1
ATOM 1387 O O . PRO A 1 178 ? 20.886 1.883 -16.080 1.00 91.69 178 PRO A O 1
ATOM 1390 N N . GLN A 1 179 ? 18.964 0.959 -15.397 1.00 90.88 179 GLN A N 1
ATOM 1391 C CA . GLN A 1 179 ? 18.979 -0.151 -16.357 1.00 90.88 179 GLN A CA 1
ATOM 1392 C C . GLN A 1 179 ? 18.421 0.225 -17.744 1.00 90.88 179 GLN A C 1
ATOM 1394 O O . GLN A 1 179 ? 18.576 -0.553 -18.685 1.00 90.88 179 GLN A O 1
ATOM 1399 N N . ASP A 1 180 ? 17.803 1.398 -17.914 1.00 93.94 180 ASP A N 1
ATOM 1400 C CA . ASP A 1 180 ? 17.094 1.747 -19.153 1.00 93.94 180 ASP A CA 1
ATOM 1401 C C . ASP A 1 180 ? 18.020 1.864 -20.368 1.00 93.94 180 ASP A C 1
ATOM 1403 O O . ASP A 1 180 ? 17.643 1.457 -21.467 1.00 93.94 180 ASP A O 1
ATOM 1407 N N . GLN A 1 181 ? 19.268 2.305 -20.177 1.00 93.50 181 GLN A N 1
ATOM 1408 C CA . GLN A 1 181 ? 20.264 2.331 -21.253 1.00 93.50 181 GLN A CA 1
ATOM 1409 C C . GLN A 1 181 ? 20.547 0.927 -21.804 1.00 93.50 181 GLN A C 1
ATOM 1411 O O . GLN A 1 181 ? 20.686 0.742 -23.013 1.00 93.50 181 GLN A O 1
ATOM 1416 N N . ARG A 1 182 ? 20.590 -0.080 -20.926 1.00 93.44 182 ARG A N 1
ATOM 1417 C CA . ARG A 1 182 ? 20.783 -1.477 -21.322 1.00 93.44 182 ARG A CA 1
ATOM 1418 C C . ARG A 1 182 ? 19.566 -2.009 -22.081 1.00 93.44 182 ARG A C 1
ATOM 1420 O O . ARG A 1 182 ? 19.740 -2.746 -23.048 1.00 93.44 182 ARG A O 1
ATOM 1427 N N . TYR A 1 183 ? 18.349 -1.632 -21.685 1.00 93.06 183 TYR A N 1
ATOM 1428 C CA . TYR A 1 183 ? 17.141 -2.010 -22.428 1.00 93.06 183 TYR A CA 1
ATOM 1429 C C . TYR A 1 183 ? 17.098 -1.354 -23.812 1.00 93.06 183 TYR A C 1
ATOM 1431 O O . TYR A 1 183 ? 16.802 -2.037 -24.791 1.00 93.06 183 TYR A O 1
ATOM 1439 N N . ALA A 1 184 ? 17.490 -0.082 -23.923 1.00 94.62 184 ALA A N 1
ATOM 1440 C CA . ALA A 1 184 ? 17.608 0.600 -25.211 1.00 94.62 184 ALA A CA 1
ATOM 1441 C C . ALA A 1 184 ? 18.601 -0.108 -26.150 1.00 94.62 184 ALA A C 1
ATOM 1443 O O . ALA A 1 184 ? 18.284 -0.366 -27.309 1.00 94.62 184 ALA A O 1
ATOM 1444 N N . GLN A 1 185 ? 19.777 -0.495 -25.641 1.00 94.75 185 GLN A N 1
ATOM 1445 C CA . GLN A 1 185 ? 20.779 -1.257 -26.404 1.00 94.75 185 GLN A CA 1
ATOM 1446 C C . GLN A 1 185 ? 20.276 -2.640 -26.840 1.00 94.75 185 GLN A C 1
ATOM 1448 O O . GLN A 1 185 ? 20.672 -3.135 -27.891 1.00 94.75 185 GLN A O 1
ATOM 1453 N N . ALA A 1 186 ? 19.383 -3.252 -26.058 1.00 91.44 186 ALA A N 1
ATOM 1454 C CA . ALA A 1 186 ? 18.721 -4.507 -26.401 1.00 91.44 186 ALA A CA 1
ATOM 1455 C C . ALA A 1 186 ? 17.529 -4.336 -27.372 1.00 91.44 186 ALA A C 1
ATOM 1457 O O . ALA A 1 186 ? 16.850 -5.316 -27.673 1.00 91.44 186 ALA A O 1
ATOM 1458 N N . GLY A 1 187 ? 17.267 -3.119 -27.868 1.00 91.00 187 GLY A N 1
ATOM 1459 C CA . GLY A 1 187 ? 16.245 -2.830 -28.883 1.00 91.00 187 GLY A CA 1
ATOM 1460 C C . GLY A 1 187 ? 14.854 -2.471 -28.342 1.00 91.00 187 GLY A C 1
ATOM 1461 O O . GLY A 1 187 ? 13.919 -2.275 -29.132 1.00 91.00 187 GLY A O 1
ATOM 1462 N N . TYR A 1 188 ? 14.696 -2.358 -27.020 1.00 93.75 188 TYR A N 1
ATOM 1463 C CA . TYR A 1 188 ? 13.443 -1.916 -26.405 1.00 93.75 188 TYR A CA 1
ATOM 1464 C C . TYR A 1 188 ? 13.247 -0.406 -26.563 1.00 93.75 188 TYR A C 1
ATOM 1466 O O . TYR A 1 188 ? 14.189 0.370 -26.402 1.00 93.75 188 TYR A O 1
ATOM 1474 N N . ASP A 1 189 ? 12.008 0.024 -26.815 1.00 95.44 189 ASP A N 1
ATOM 1475 C CA . ASP A 1 189 ? 11.646 1.434 -26.669 1.00 95.44 189 ASP A CA 1
ATOM 1476 C C . ASP A 1 189 ? 11.467 1.779 -25.182 1.00 95.44 189 ASP A C 1
ATOM 1478 O O . ASP A 1 189 ? 10.533 1.326 -24.515 1.00 95.44 189 ASP A O 1
ATOM 1482 N N . VAL A 1 190 ? 12.372 2.606 -24.657 1.00 96.31 190 VAL A N 1
ATOM 1483 C CA . VAL A 1 190 ? 12.337 3.062 -23.261 1.00 96.31 190 VAL A CA 1
ATOM 1484 C C . VAL A 1 190 ? 11.076 3.878 -22.968 1.00 96.31 190 VAL A C 1
ATOM 1486 O O . VAL A 1 190 ? 10.545 3.790 -21.863 1.00 96.31 190 VAL A O 1
ATOM 1489 N N . ASN A 1 191 ? 10.528 4.609 -23.943 1.00 96.50 191 ASN A N 1
ATOM 1490 C CA . ASN A 1 191 ? 9.288 5.358 -23.735 1.00 96.50 191 ASN A CA 1
ATOM 1491 C C . ASN A 1 191 ? 8.091 4.426 -23.535 1.00 96.50 191 ASN A C 1
ATOM 1493 O O . ASN A 1 191 ? 7.219 4.717 -22.715 1.00 96.50 191 ASN A O 1
ATOM 1497 N N . ALA A 1 192 ? 8.067 3.289 -24.234 1.00 96.50 192 ALA A N 1
ATOM 1498 C CA . ALA A 1 192 ? 7.051 2.262 -24.037 1.00 96.50 192 ALA A CA 1
ATOM 1499 C C . ALA A 1 192 ? 7.155 1.640 -22.633 1.00 96.50 192 ALA A C 1
ATOM 1501 O O . ALA A 1 192 ? 6.147 1.505 -21.943 1.00 96.50 192 ALA A O 1
ATOM 1502 N N . ILE A 1 193 ? 8.377 1.365 -22.159 1.00 96.19 193 ILE A N 1
ATOM 1503 C CA . ILE A 1 193 ? 8.618 0.901 -20.783 1.00 96.19 193 ILE A CA 1
ATOM 1504 C C . ILE A 1 193 ? 8.125 1.939 -19.758 1.00 96.19 193 ILE A C 1
ATOM 1506 O O . ILE A 1 193 ? 7.420 1.592 -18.811 1.00 96.19 193 ILE A O 1
ATOM 1510 N N . ILE A 1 194 ? 8.467 3.218 -19.941 1.00 96.62 194 ILE A N 1
ATOM 1511 C CA . ILE A 1 194 ? 8.028 4.315 -19.065 1.00 96.62 194 ILE A CA 1
ATOM 1512 C C . ILE A 1 194 ? 6.498 4.429 -19.040 1.00 96.62 194 ILE A C 1
ATOM 1514 O O . ILE A 1 194 ? 5.919 4.652 -17.974 1.00 96.62 194 ILE A O 1
ATOM 1518 N N . ALA A 1 195 ? 5.835 4.266 -20.187 1.00 96.75 195 ALA A N 1
ATOM 1519 C CA . ALA A 1 195 ? 4.379 4.283 -20.267 1.00 96.75 195 ALA A CA 1
ATOM 1520 C C . ALA A 1 195 ? 3.760 3.157 -19.422 1.00 96.75 195 ALA A C 1
ATOM 1522 O O . ALA A 1 195 ? 2.906 3.429 -18.580 1.00 96.75 195 ALA A O 1
ATOM 1523 N N . ASP A 1 196 ? 4.269 1.929 -19.545 1.00 96.69 196 ASP A N 1
ATOM 1524 C CA . ASP A 1 196 ? 3.785 0.794 -18.751 1.00 96.69 196 ASP A CA 1
ATOM 1525 C C . ASP A 1 196 ? 4.042 0.972 -17.246 1.00 96.69 196 ASP A C 1
ATOM 1527 O O . ASP A 1 196 ? 3.201 0.613 -16.420 1.00 96.69 196 ASP A O 1
ATOM 1531 N N . ARG A 1 197 ? 5.167 1.586 -16.856 1.00 96.81 197 ARG A N 1
ATOM 1532 C CA . ARG A 1 197 ? 5.461 1.920 -15.449 1.00 96.81 197 ARG A CA 1
ATOM 1533 C C . ARG A 1 197 ? 4.460 2.933 -14.875 1.00 96.81 197 ARG A C 1
ATOM 1535 O O . ARG A 1 197 ? 4.018 2.781 -13.733 1.00 96.81 197 ARG A O 1
ATOM 1542 N N . LYS A 1 198 ? 4.076 3.949 -15.659 1.00 96.81 198 LYS A N 1
ATOM 1543 C CA . LYS A 1 198 ? 3.045 4.938 -15.286 1.00 96.81 198 LYS A CA 1
ATOM 1544 C C . LYS A 1 198 ? 1.670 4.291 -15.155 1.00 96.81 198 LYS A C 1
ATOM 1546 O O . LYS A 1 198 ? 0.958 4.549 -14.181 1.00 96.81 198 LYS A O 1
ATOM 1551 N N . ASP A 1 199 ? 1.317 3.434 -16.105 1.00 96.06 199 ASP A N 1
ATOM 1552 C CA . ASP A 1 199 ? 0.042 2.723 -16.107 1.00 96.06 199 ASP A CA 1
ATOM 1553 C C . ASP A 1 199 ? -0.058 1.740 -14.935 1.00 96.06 199 ASP A C 1
ATOM 1555 O O . ASP A 1 199 ? -1.104 1.662 -14.284 1.00 96.06 199 ASP A O 1
ATOM 1559 N N . LEU A 1 200 ? 1.036 1.058 -14.584 1.00 95.81 200 LEU A N 1
ATOM 1560 C CA . LEU A 1 200 ? 1.097 0.191 -13.409 1.00 95.81 200 LEU A CA 1
ATOM 1561 C C . LEU A 1 200 ? 0.859 0.977 -12.110 1.00 95.81 200 LEU A C 1
ATOM 1563 O O . LEU A 1 200 ? 0.035 0.573 -11.291 1.00 95.81 200 LEU A O 1
ATOM 1567 N N . MET A 1 201 ? 1.510 2.133 -11.938 1.00 96.88 201 MET A N 1
ATOM 1568 C CA . MET A 1 201 ? 1.280 3.001 -10.776 1.00 96.88 201 MET A CA 1
ATOM 1569 C C . MET A 1 201 ? -0.190 3.429 -10.672 1.00 96.88 201 MET A C 1
ATOM 1571 O O . MET A 1 201 ? -0.787 3.323 -9.599 1.00 96.88 201 MET A O 1
ATOM 1575 N N . ARG A 1 202 ? -0.783 3.904 -11.776 1.00 96.94 202 ARG A N 1
ATOM 1576 C CA . ARG A 1 202 ? -2.177 4.373 -11.801 1.00 96.94 202 ARG A CA 1
ATOM 1577 C C . ARG A 1 202 ? -3.170 3.253 -11.523 1.00 96.94 202 ARG A C 1
ATOM 1579 O O . ARG A 1 202 ? -4.078 3.428 -10.712 1.00 96.94 202 ARG A O 1
ATOM 1586 N N . SER A 1 203 ? -3.009 2.119 -12.196 1.00 96.31 203 SER A N 1
ATOM 1587 C CA . SER A 1 203 ? -3.917 0.977 -12.071 1.00 96.31 203 SER A CA 1
ATOM 1588 C C . SER A 1 203 ? -3.881 0.379 -10.667 1.00 96.31 203 SER A C 1
ATOM 1590 O O . SER A 1 203 ? -4.939 0.126 -10.088 1.00 96.31 203 SER A O 1
ATOM 1592 N N . ASP A 1 204 ? -2.698 0.244 -10.064 1.00 97.00 204 ASP A N 1
ATOM 1593 C CA . ASP A 1 204 ? -2.586 -0.235 -8.688 1.00 97.00 204 ASP A CA 1
ATOM 1594 C C . ASP A 1 204 ? -3.098 0.789 -7.669 1.00 97.00 204 ASP A C 1
ATOM 1596 O O . ASP A 1 204 ? -3.722 0.396 -6.683 1.00 97.00 204 ASP A O 1
ATOM 1600 N N . ALA A 1 205 ? -2.914 2.092 -7.903 1.00 97.94 205 ALA A N 1
ATOM 1601 C CA . ALA A 1 205 ? -3.493 3.126 -7.044 1.00 97.94 205 ALA A CA 1
ATOM 1602 C C . ALA A 1 205 ? -5.031 3.119 -7.102 1.00 97.94 205 ALA A C 1
ATOM 1604 O O . ALA A 1 205 ? -5.687 3.207 -6.063 1.00 97.94 205 ALA A O 1
ATOM 1605 N N . LEU A 1 206 ? -5.616 2.937 -8.291 1.00 98.12 206 LEU A N 1
ATOM 1606 C CA . LEU A 1 206 ? -7.062 2.787 -8.468 1.00 98.12 206 LEU A CA 1
ATOM 1607 C C . LEU A 1 206 ? -7.588 1.519 -7.790 1.00 98.12 206 LEU A C 1
ATOM 1609 O O . LEU A 1 206 ? -8.593 1.560 -7.082 1.00 98.12 206 LEU A O 1
ATOM 1613 N N . ARG A 1 207 ? -6.895 0.394 -7.961 1.00 97.69 207 ARG A N 1
ATOM 1614 C CA . ARG A 1 207 ? -7.225 -0.865 -7.289 1.00 97.69 207 ARG A CA 1
ATOM 1615 C C . ARG A 1 207 ? -7.228 -0.699 -5.769 1.00 97.69 207 ARG A C 1
ATOM 1617 O O . ARG A 1 207 ? -8.187 -1.106 -5.116 1.00 97.69 207 ARG A O 1
ATOM 1624 N N . THR A 1 208 ? -6.183 -0.094 -5.206 1.00 98.25 208 THR A N 1
ATOM 1625 C CA . THR A 1 208 ? -6.092 0.181 -3.766 1.00 98.25 208 THR A CA 1
ATOM 1626 C C . THR A 1 208 ? -7.221 1.105 -3.301 1.00 98.25 208 THR A C 1
ATOM 1628 O O . THR A 1 208 ? -7.823 0.835 -2.261 1.00 98.25 208 THR A O 1
ATOM 1631 N N . LEU A 1 209 ? -7.576 2.135 -4.081 1.00 98.44 209 LEU A N 1
ATOM 1632 C CA . LEU A 1 209 ? -8.710 3.017 -3.788 1.00 98.44 209 LEU A CA 1
ATOM 1633 C C . LEU A 1 209 ? -10.033 2.244 -3.720 1.00 98.44 209 LEU A C 1
ATOM 1635 O O . LEU A 1 209 ? -10.792 2.413 -2.768 1.00 98.44 209 LEU A O 1
ATOM 1639 N N . ILE A 1 210 ? -10.292 1.371 -4.698 1.00 98.62 210 ILE A N 1
ATOM 1640 C CA . ILE A 1 210 ? -11.498 0.535 -4.742 1.00 98.62 210 ILE A CA 1
ATOM 1641 C C . ILE A 1 210 ? -11.540 -0.404 -3.533 1.00 98.62 210 ILE A C 1
ATOM 1643 O O . ILE A 1 210 ? -12.566 -0.492 -2.865 1.00 98.62 210 ILE A O 1
ATOM 1647 N N . LEU A 1 211 ? -10.432 -1.072 -3.200 1.00 98.56 211 LEU A N 1
ATOM 1648 C CA . LEU A 1 211 ? -10.372 -1.975 -2.046 1.00 98.56 211 LEU A CA 1
ATOM 1649 C C . LEU A 1 211 ? -10.585 -1.241 -0.719 1.00 98.56 211 LEU A C 1
ATOM 1651 O O . LEU A 1 211 ? -11.314 -1.742 0.140 1.00 98.56 211 LEU A O 1
ATOM 1655 N N . ALA A 1 212 ? -10.005 -0.051 -0.556 1.00 98.31 212 ALA A N 1
ATOM 1656 C CA . ALA A 1 212 ? -10.235 0.791 0.615 1.00 98.31 212 ALA A CA 1
ATOM 1657 C C . ALA A 1 212 ? -11.703 1.245 0.699 1.00 98.31 212 ALA A C 1
ATOM 1659 O O . ALA A 1 212 ? -12.308 1.162 1.767 1.00 98.31 212 ALA A O 1
ATOM 1660 N N . ALA A 1 213 ? -12.303 1.651 -0.425 1.00 98.56 213 ALA A N 1
ATOM 1661 C CA . ALA A 1 213 ? -13.705 2.055 -0.492 1.00 98.56 213 ALA A CA 1
ATOM 1662 C C . ALA A 1 213 ? -14.665 0.896 -0.180 1.00 98.56 213 ALA A C 1
ATOM 1664 O O . ALA A 1 213 ? -15.607 1.079 0.586 1.00 98.56 213 ALA A O 1
ATOM 1665 N N . LEU A 1 214 ? -14.409 -0.306 -0.706 1.00 98.69 214 LEU A N 1
ATOM 1666 C CA . LEU A 1 214 ? -15.201 -1.504 -0.408 1.00 98.69 214 LEU A CA 1
ATOM 1667 C C . LEU A 1 214 ? -15.072 -1.914 1.062 1.00 98.69 214 LEU A C 1
ATOM 1669 O O . LEU A 1 214 ? -16.077 -2.186 1.714 1.00 98.69 214 LEU A O 1
ATOM 1673 N N . SER A 1 215 ? -13.853 -1.903 1.606 1.00 98.50 215 SER A N 1
ATOM 1674 C CA . SER A 1 215 ? -13.597 -2.258 3.009 1.00 98.50 215 SER A CA 1
ATOM 1675 C C . SER A 1 215 ? -14.252 -1.264 3.968 1.00 98.50 215 SER A C 1
ATOM 1677 O O . SER A 1 215 ? -14.935 -1.659 4.915 1.00 98.50 215 SER A O 1
ATOM 1679 N N . GLY A 1 216 ? -14.091 0.033 3.697 1.00 98.31 216 GLY A N 1
ATOM 1680 C CA . GLY A 1 216 ? -14.717 1.093 4.476 1.00 98.31 216 GLY A CA 1
ATOM 1681 C C . GLY A 1 216 ? -16.236 1.121 4.325 1.00 98.31 216 GLY A C 1
ATOM 1682 O O . GLY A 1 216 ? -16.940 1.292 5.315 1.00 98.31 216 GLY A O 1
ATOM 1683 N N . GLY A 1 217 ? -16.753 0.883 3.118 1.00 98.44 217 GLY A N 1
ATOM 1684 C CA . GLY A 1 217 ? -18.184 0.782 2.840 1.00 98.44 217 GLY A CA 1
ATOM 1685 C C . GLY A 1 217 ? -18.841 -0.398 3.554 1.00 98.44 217 GLY A C 1
ATOM 1686 O O . GLY A 1 217 ? -19.927 -0.247 4.111 1.00 98.44 217 GLY A O 1
ATOM 1687 N N . LEU A 1 218 ? -18.164 -1.549 3.615 1.00 98.44 218 LEU A N 1
ATOM 1688 C CA . LEU A 1 218 ? -18.647 -2.720 4.345 1.00 98.44 218 LEU A CA 1
ATOM 1689 C C . LEU A 1 218 ? -18.676 -2.471 5.860 1.00 98.44 218 LEU A C 1
ATOM 1691 O O . LEU A 1 218 ? -19.675 -2.781 6.512 1.00 98.44 218 LEU A O 1
ATOM 1695 N N . LEU A 1 219 ? -17.627 -1.853 6.416 1.00 97.94 219 LEU A N 1
ATOM 1696 C CA . LEU A 1 219 ? -17.610 -1.464 7.828 1.00 97.94 219 LEU A CA 1
ATOM 1697 C C . LEU A 1 219 ? -18.681 -0.412 8.139 1.00 97.94 219 LEU A C 1
ATOM 1699 O O . LEU A 1 219 ? -19.378 -0.519 9.144 1.00 97.94 219 LEU A O 1
ATOM 1703 N N . TRP A 1 220 ? -18.850 0.582 7.267 1.00 98.00 220 TRP A N 1
ATOM 1704 C CA . TRP A 1 220 ? -19.912 1.576 7.387 1.00 98.00 220 TRP A CA 1
ATOM 1705 C C . TRP A 1 220 ? -21.289 0.913 7.393 1.00 98.00 220 TRP A C 1
ATOM 1707 O O . TRP A 1 220 ? -22.095 1.208 8.268 1.00 98.00 220 TRP A O 1
ATOM 1717 N N . ALA A 1 221 ? -21.557 -0.015 6.470 1.00 98.06 221 ALA A N 1
ATOM 1718 C CA . ALA A 1 221 ? -22.829 -0.727 6.417 1.00 98.06 221 ALA A CA 1
ATOM 1719 C C . ALA A 1 221 ? -23.100 -1.499 7.717 1.00 98.06 221 ALA A C 1
ATOM 1721 O O . ALA A 1 221 ? -24.235 -1.500 8.191 1.00 98.06 221 ALA A O 1
ATOM 1722 N N . TYR A 1 222 ? -22.067 -2.095 8.320 1.00 97.00 222 TYR A N 1
ATOM 1723 C CA . TYR A 1 222 ? -22.170 -2.746 9.627 1.00 97.00 222 TYR A CA 1
ATOM 1724 C C . TYR A 1 222 ? -22.494 -1.744 10.745 1.00 97.00 222 TYR A C 1
ATOM 1726 O O . TYR A 1 222 ? -23.430 -1.962 11.506 1.00 97.00 222 TYR A O 1
ATOM 1734 N N . LEU A 1 223 ? -21.797 -0.602 10.798 1.00 95.56 223 LEU A N 1
ATOM 1735 C CA . LEU A 1 223 ? -22.058 0.476 11.769 1.00 95.56 223 LEU A CA 1
ATOM 1736 C C . LEU A 1 223 ? -23.453 1.110 11.611 1.00 95.56 223 LEU A C 1
ATOM 1738 O O . LEU A 1 223 ? -23.974 1.727 12.541 1.00 95.56 223 LEU A O 1
ATOM 1742 N N . GLN A 1 224 ? -24.050 1.007 10.424 1.00 95.88 224 GLN A N 1
ATOM 1743 C CA . GLN A 1 224 ? -25.426 1.424 10.144 1.00 95.88 224 GLN A CA 1
ATOM 1744 C C . GLN A 1 224 ? -26.449 0.296 10.331 1.00 95.88 224 GLN A C 1
ATOM 1746 O O . GLN A 1 224 ? -27.597 0.473 9.936 1.00 95.88 224 GLN A O 1
ATOM 1751 N N . GLU A 1 225 ? -26.041 -0.852 10.877 1.00 95.00 225 GLU A N 1
ATOM 1752 C CA . GLU A 1 225 ? -26.893 -2.029 11.105 1.00 95.00 225 GLU A CA 1
ATOM 1753 C C . GLU A 1 225 ? -27.529 -2.598 9.819 1.00 95.00 225 GLU A C 1
ATOM 1755 O O . GLU A 1 225 ? -28.471 -3.385 9.861 1.00 95.00 225 GLU A O 1
ATOM 1760 N N . LYS A 1 226 ? -26.983 -2.249 8.645 1.00 96.62 226 LYS A N 1
ATOM 1761 C CA . LYS A 1 226 ? -27.455 -2.731 7.334 1.00 96.62 226 LYS A CA 1
ATOM 1762 C C . LYS A 1 226 ? -26.964 -4.138 7.012 1.00 96.62 226 LYS A C 1
ATOM 1764 O O . LYS A 1 226 ? -27.549 -4.815 6.171 1.00 96.62 226 LYS A O 1
ATOM 1769 N N . VAL A 1 227 ? -25.874 -4.571 7.645 1.00 97.12 227 VAL A N 1
ATOM 1770 C CA . VAL A 1 227 ? -25.315 -5.920 7.500 1.00 97.12 227 VAL A CA 1
ATOM 1771 C C . VAL A 1 227 ? -24.962 -6.501 8.863 1.00 97.12 227 VAL A C 1
ATOM 1773 O O . VAL A 1 227 ? -24.585 -5.786 9.788 1.00 97.12 227 VAL A O 1
ATOM 1776 N N . LYS A 1 228 ? -25.067 -7.826 8.980 1.00 97.25 228 LYS A N 1
ATOM 1777 C CA . LYS A 1 228 ? -24.730 -8.567 10.201 1.00 97.25 228 LYS A CA 1
ATOM 1778 C C . LYS A 1 228 ? -23.219 -8.786 10.314 1.00 97.25 228 LYS A C 1
ATOM 1780 O O . LYS A 1 228 ? -22.511 -8.801 9.308 1.00 97.25 228 LYS A O 1
ATOM 1785 N N . LEU A 1 229 ? -22.741 -9.060 11.530 1.00 95.88 229 LEU A N 1
ATOM 1786 C CA . LEU A 1 229 ? -21.318 -9.285 11.809 1.00 95.88 229 LEU A CA 1
ATOM 1787 C C . LEU A 1 229 ? -20.679 -10.366 10.919 1.00 95.88 229 LEU A C 1
ATOM 1789 O O . LEU A 1 229 ? -19.595 -10.159 10.387 1.00 95.88 229 LEU A O 1
ATOM 1793 N N . HIS A 1 230 ? -21.345 -11.503 10.703 1.00 97.00 230 HIS A N 1
ATOM 1794 C CA . HIS A 1 230 ? -20.784 -12.565 9.859 1.00 97.00 230 HIS A CA 1
ATOM 1795 C C . HIS A 1 230 ? -20.575 -12.112 8.404 1.00 97.00 230 HIS A C 1
ATOM 1797 O O . HIS A 1 230 ? -19.592 -12.508 7.788 1.00 97.00 230 HIS A O 1
ATOM 1803 N N . ILE A 1 231 ? -21.442 -11.239 7.875 1.00 97.94 231 ILE A N 1
ATOM 1804 C CA . ILE A 1 231 ? -21.293 -10.667 6.527 1.00 97.94 231 ILE A CA 1
ATOM 1805 C C . ILE A 1 231 ? -20.081 -9.732 6.487 1.00 97.94 231 ILE A C 1
ATOM 1807 O O . ILE A 1 231 ? -19.296 -9.805 5.545 1.00 97.94 231 ILE A O 1
ATOM 1811 N N . LEU A 1 232 ? -19.889 -8.901 7.521 1.00 97.56 232 LEU A N 1
ATOM 1812 C CA . LEU A 1 232 ? -18.691 -8.067 7.657 1.00 97.56 232 LEU A CA 1
ATOM 1813 C C . LEU A 1 232 ? -17.424 -8.932 7.645 1.00 97.56 232 LEU A C 1
ATOM 1815 O O . LEU A 1 232 ? -16.528 -8.690 6.843 1.00 97.56 232 LEU A O 1
ATOM 1819 N N . LEU A 1 233 ? -17.352 -9.952 8.505 1.00 97.06 233 LEU A N 1
ATOM 1820 C CA . LEU A 1 233 ? -16.151 -10.778 8.651 1.00 97.06 233 LEU A CA 1
ATOM 1821 C C . LEU A 1 233 ? -15.840 -11.584 7.383 1.00 97.06 233 LEU A C 1
ATOM 1823 O O . LEU A 1 233 ? -14.699 -11.570 6.925 1.00 97.06 233 LEU A O 1
ATOM 1827 N N . ILE A 1 234 ? -16.842 -12.236 6.783 1.00 98.12 234 ILE A N 1
ATOM 1828 C CA . ILE A 1 234 ? -16.671 -12.995 5.533 1.00 98.12 234 ILE A CA 1
ATOM 1829 C C . ILE A 1 234 ? -16.290 -12.056 4.385 1.00 98.12 234 ILE A C 1
ATOM 1831 O O . ILE A 1 234 ? -15.378 -12.363 3.620 1.00 98.12 234 ILE A O 1
ATOM 1835 N N . GLY A 1 235 ? -16.946 -10.898 4.276 1.00 98.38 235 GLY A N 1
ATOM 1836 C CA . GLY A 1 235 ? -16.658 -9.920 3.231 1.00 98.38 235 GLY A CA 1
ATOM 1837 C C . GLY A 1 235 ? -15.245 -9.346 3.342 1.00 98.38 235 GLY A C 1
ATOM 1838 O O . GLY A 1 235 ? -14.531 -9.292 2.344 1.00 98.38 235 GLY A O 1
ATOM 1839 N N . LEU A 1 236 ? -14.794 -8.989 4.548 1.00 98.25 236 LEU A N 1
ATOM 1840 C CA . LEU A 1 236 ? -13.419 -8.532 4.765 1.00 98.25 236 LEU A CA 1
ATOM 1841 C C . LEU A 1 236 ? -12.397 -9.637 4.493 1.00 98.25 236 LEU A C 1
ATOM 1843 O O . LEU A 1 236 ? -11.388 -9.367 3.846 1.00 98.25 236 LEU A O 1
ATOM 1847 N N . ALA A 1 237 ? -12.658 -10.875 4.919 1.00 97.75 237 ALA A N 1
ATOM 1848 C CA . ALA A 1 237 ? -11.784 -12.004 4.616 1.00 97.75 237 ALA A CA 1
ATOM 1849 C C . ALA A 1 237 ? -11.660 -12.228 3.100 1.00 97.75 237 ALA A C 1
ATOM 1851 O O . ALA A 1 237 ? -10.549 -12.354 2.586 1.00 97.75 237 ALA A O 1
ATOM 1852 N N . ALA A 1 238 ? -12.778 -12.194 2.369 1.00 98.38 238 ALA A N 1
ATOM 1853 C CA . ALA A 1 238 ? -12.788 -12.311 0.914 1.00 98.38 238 ALA A CA 1
ATOM 1854 C C . ALA A 1 238 ? -12.012 -11.169 0.239 1.00 98.38 238 ALA A C 1
ATOM 1856 O O . ALA A 1 238 ? -11.224 -11.425 -0.670 1.00 98.38 238 ALA A O 1
ATOM 1857 N N . LEU A 1 239 ? -12.177 -9.927 0.709 1.00 98.44 239 LEU A N 1
ATOM 1858 C CA . LEU A 1 239 ? -11.429 -8.774 0.205 1.00 98.44 239 LEU A CA 1
ATOM 1859 C C . LEU A 1 239 ? -9.927 -8.905 0.472 1.00 98.44 239 LEU A C 1
ATOM 1861 O O . LEU A 1 239 ? -9.146 -8.646 -0.435 1.00 98.44 239 LEU A O 1
ATOM 1865 N N . VAL A 1 240 ? -9.509 -9.341 1.665 1.00 97.75 240 VAL A N 1
ATOM 1866 C CA . VAL A 1 240 ? -8.088 -9.567 1.993 1.00 97.75 240 VAL A CA 1
ATOM 1867 C C . VAL A 1 240 ? -7.489 -10.670 1.121 1.00 97.75 240 VAL A C 1
ATOM 1869 O O . VAL A 1 240 ? -6.394 -10.496 0.590 1.00 97.75 240 VAL A O 1
ATOM 1872 N N . VAL A 1 241 ? -8.196 -11.789 0.936 1.00 97.44 241 VAL A N 1
ATOM 1873 C CA . VAL A 1 241 ? -7.728 -12.888 0.077 1.00 97.44 241 VAL A CA 1
ATOM 1874 C C . VAL A 1 241 ? -7.624 -12.425 -1.369 1.00 97.44 241 VAL A C 1
ATOM 1876 O O . VAL A 1 241 ? -6.585 -12.622 -1.993 1.00 97.44 241 VAL A O 1
ATOM 1879 N N . PHE A 1 242 ? -8.660 -11.772 -1.897 1.00 97.50 242 PHE A N 1
ATOM 1880 C CA . PHE A 1 242 ? -8.635 -11.201 -3.242 1.00 97.50 242 PHE A CA 1
ATOM 1881 C C . PHE A 1 242 ? -7.473 -10.217 -3.402 1.00 97.50 242 PHE A C 1
ATOM 1883 O O . PHE A 1 242 ? -6.756 -10.253 -4.405 1.00 97.50 242 PHE A O 1
ATOM 1890 N N . ASP A 1 243 ? -7.259 -9.368 -2.401 1.00 96.88 243 ASP A N 1
ATOM 1891 C CA . ASP A 1 243 ? -6.199 -8.377 -2.390 1.00 96.88 243 ASP A CA 1
ATOM 1892 C C . ASP A 1 243 ? -4.814 -9.041 -2.495 1.00 96.88 243 ASP A C 1
ATOM 1894 O O . ASP A 1 243 ? -4.074 -8.826 -3.458 1.00 96.88 243 ASP A O 1
ATOM 1898 N N . GLN A 1 244 ? -4.498 -9.941 -1.568 1.00 94.44 244 GLN A N 1
ATOM 1899 C CA . GLN A 1 244 ? -3.207 -10.626 -1.543 1.00 94.44 244 GLN A CA 1
ATOM 1900 C C . GLN A 1 244 ? -2.998 -11.532 -2.758 1.00 94.44 244 GLN A C 1
ATOM 1902 O O . GLN A 1 244 ? -1.925 -11.535 -3.351 1.00 94.44 244 GLN A O 1
ATOM 1907 N N . TRP A 1 245 ? -4.024 -12.269 -3.180 1.00 94.81 245 TRP A N 1
ATOM 1908 C CA . TRP A 1 245 ? -3.931 -13.214 -4.293 1.00 94.81 245 TRP A CA 1
ATOM 1909 C C . TRP A 1 245 ? -3.693 -12.523 -5.637 1.00 94.81 245 TRP A C 1
ATOM 1911 O O . TRP A 1 245 ? -2.886 -12.976 -6.448 1.00 94.81 245 TRP A O 1
ATOM 1921 N N . THR A 1 246 ? -4.387 -11.413 -5.898 1.00 93.00 246 THR A N 1
ATOM 1922 C CA . THR A 1 246 ? -4.264 -10.701 -7.181 1.00 93.00 246 THR A CA 1
ATOM 1923 C C . THR A 1 246 ? -2.909 -10.026 -7.363 1.00 93.00 246 THR A C 1
ATOM 1925 O O . THR A 1 246 ? -2.450 -9.913 -8.498 1.00 93.00 246 THR A O 1
ATOM 1928 N N . VAL A 1 247 ? -2.259 -9.609 -6.275 1.00 93.12 247 VAL A N 1
ATOM 1929 C CA . VAL A 1 247 ? -0.891 -9.072 -6.314 1.00 93.12 247 VAL A CA 1
ATOM 1930 C C . VAL A 1 247 ? 0.129 -10.204 -6.259 1.00 93.12 247 VAL A C 1
ATOM 1932 O O . VAL A 1 247 ? 1.036 -10.237 -7.080 1.00 93.12 247 VAL A O 1
ATOM 1935 N N . GLY A 1 248 ? -0.046 -11.168 -5.354 1.00 90.88 248 GLY A N 1
ATOM 1936 C CA . GLY A 1 248 ? 0.873 -12.288 -5.157 1.00 90.88 248 GLY A CA 1
ATOM 1937 C C . GLY A 1 248 ? 1.076 -13.129 -6.416 1.00 90.88 248 GLY A C 1
ATOM 1938 O O . GLY A 1 248 ? 2.209 -13.449 -6.752 1.00 90.88 248 GLY A O 1
ATOM 1939 N N . ARG A 1 249 ? 0.013 -13.402 -7.185 1.00 90.00 249 ARG A N 1
ATOM 1940 C CA . ARG A 1 249 ? 0.117 -14.143 -8.457 1.00 90.00 249 ARG A CA 1
ATOM 1941 C C . ARG A 1 249 ? 0.980 -13.474 -9.529 1.00 90.00 249 ARG A C 1
ATOM 1943 O O . ARG A 1 249 ? 1.341 -14.146 -10.483 1.00 90.00 249 ARG A O 1
ATOM 1950 N N . ARG A 1 250 ? 1.303 -12.183 -9.407 1.00 88.75 250 ARG A N 1
ATOM 1951 C CA . ARG A 1 250 ? 2.241 -11.517 -10.329 1.00 88.75 250 ARG A CA 1
ATOM 1952 C C . ARG A 1 250 ? 3.686 -11.982 -10.113 1.00 88.75 250 ARG A C 1
ATOM 1954 O O . ARG A 1 250 ? 4.507 -11.842 -11.009 1.00 88.75 250 ARG A O 1
ATOM 1961 N N . TYR A 1 251 ? 3.969 -12.538 -8.933 1.00 85.19 251 TYR A N 1
ATOM 1962 C CA . TYR A 1 251 ? 5.314 -12.842 -8.443 1.00 85.19 251 TYR A CA 1
ATOM 1963 C C . TYR A 1 251 ? 5.513 -14.316 -8.062 1.00 85.19 251 TYR A C 1
ATOM 1965 O O . TYR A 1 251 ? 6.605 -14.704 -7.649 1.00 85.19 251 TYR A O 1
ATOM 1973 N N . LEU A 1 252 ? 4.462 -15.131 -8.167 1.00 76.62 252 LEU A N 1
ATOM 1974 C CA . LEU A 1 252 ? 4.510 -16.574 -7.955 1.00 76.62 252 LEU A CA 1
ATOM 1975 C C . LEU A 1 252 ? 4.554 -17.261 -9.322 1.00 76.62 252 LEU A C 1
ATOM 1977 O O . LEU A 1 252 ? 3.675 -17.019 -10.150 1.00 76.62 252 LEU A O 1
ATOM 1981 N N . ASN A 1 253 ? 5.585 -18.080 -9.531 1.00 57.47 253 ASN A N 1
ATOM 1982 C CA . ASN A 1 253 ? 5.747 -18.929 -10.714 1.00 57.47 253 ASN A CA 1
ATOM 1983 C C . ASN A 1 253 ? 4.921 -20.209 -10.590 1.00 57.47 253 ASN A C 1
ATOM 1985 O O . ASN A 1 253 ? 4.944 -20.801 -9.485 1.00 57.47 253 ASN A O 1
#

pLDDT: mean 92.76, std 5.79, range [57.47, 98.69]

Foldseek 3Di:
DCQQQFLLQWFWCWFFDACPFLQNVVVVVVVDDDDRRHTHGLGADADPTDLTGNYLFLLLLLLLQLLLQQPDDDLSVCLVVLLVLLVLQQCDPVNPVSVVVCCVPPPPSVVDPHSNVSCVVNSVSSNVSSVVSVCCLPPNPDPLVSSVVSLVSSLVVLQVVLCCQQPPSLVVDPSHHPCLVVCVVVVTDSVSSSRNSSVSSNVSSVVSNVLSCQLSVLSVCVSVVVDDPVCNVVSSVVSRCCRCVVSVVRSDD

Nearest PDB structures (foldseek):
  5xn6-assembly3_E  TM=2.871E-01  e=7.723E+00  Oryza sativa Japonica Group

Mean predicted aligned error: 4.48 Å

Sequence (253 aa):
FSSFIPGVAGGGSQEPVGPNSAIVKDLQRKGARLPANFTAPLYWGSLPFTSGPNYFGAVVFFFFLMGLFLVKGPVKWWIGLGTLLTLMLSMGKNLEWFNRLFFDYFPLYNKFRTPNSILSVTAFLVPALGILALHKVVNEKVTKEEAMRSLMIAGGIAGLICLFFILLGPSFFDFTSPQDQRYAQAGYDVNAIIADRKDLMRSDALRTLILAALSGGLLWAYLQEKVKLHILLIGLAALVVFDQWTVGRRYLN

Radius of gyration: 20.25 Å; Cα contacts (8 Å, |Δi|>4): 345; chains: 1; bounding box: 55×33×61 Å